Protein AF-A0A7S1JRK8-F1 (afdb_monomer)

Nearest PDB structures (foldseek):
  3t7e-assembly1_A-2  TM=9.246E-01  e=2.415E-15  Saccharomyces cerevisiae
  4gsl-assembly1_B  TM=9.325E-01  e=4.190E-15  Saccharomyces cerevisiae S288C
  4gsl-assembly1_A  TM=9.193E-01  e=2.729E-15  Saccharomyces cerevisiae S288C
  4gsk-assembly1_A  TM=9.257E-01  e=4.454E-15  Saccharomyces cerevisiae S288C
  3rui-assembly1_A  TM=9.348E-01  e=7.270E-15  Saccharomyces cerevisiae S288C

Radius of gyration: 19.64 Å; Cα contacts (8 Å, |Δi|>4): 273; chains: 1; bounding box: 47×48×57 Å

Structure (mmCIF, N/CA/C/O backbone):
data_AF-A0A7S1JRK8-F1
#
_entry.id   AF-A0A7S1JRK8-F1
#
loop_
_atom_site.group_PDB
_atom_site.id
_atom_site.type_symbol
_atom_site.label_atom_id
_atom_site.label_alt_id
_atom_site.label_comp_id
_atom_site.label_asym_id
_atom_site.label_entity_id
_atom_site.label_seq_id
_atom_site.pdbx_PDB_ins_code
_atom_site.Cartn_x
_atom_site.Cartn_y
_atom_site.Cartn_z
_atom_site.occupancy
_atom_site.B_iso_or_equiv
_atom_site.auth_seq_id
_atom_site.auth_comp_id
_atom_site.auth_asym_id
_atom_site.auth_atom_id
_atom_site.pdbx_PDB_model_num
ATOM 1 N N . ASP A 1 1 ? -7.825 -13.703 14.596 1.00 77.38 1 ASP A N 1
ATOM 2 C CA . ASP A 1 1 ? -8.789 -13.089 15.541 1.00 77.38 1 ASP A CA 1
ATOM 3 C C . ASP A 1 1 ? -8.495 -13.288 17.023 1.00 77.38 1 ASP A C 1
ATOM 5 O O . ASP A 1 1 ? -8.380 -12.286 17.719 1.00 77.38 1 ASP A O 1
ATOM 9 N N . LEU A 1 2 ? -8.355 -14.519 17.540 1.00 88.88 2 LEU A N 1
ATOM 10 C CA . LEU A 1 2 ? -8.158 -14.729 18.988 1.00 88.88 2 LEU A CA 1
ATOM 11 C C . LEU A 1 2 ? -6.927 -13.991 19.548 1.00 88.88 2 LEU A C 1
ATOM 13 O O . LEU A 1 2 ? -7.036 -13.335 20.577 1.00 88.88 2 LEU A O 1
ATOM 17 N N . ASN A 1 3 ? -5.788 -14.022 18.846 1.00 91.25 3 ASN A N 1
ATOM 18 C CA . ASN A 1 3 ? -4.561 -13.341 19.285 1.00 91.25 3 ASN A CA 1
ATOM 19 C C . ASN A 1 3 ? -4.762 -11.832 19.507 1.00 91.25 3 ASN A C 1
ATOM 21 O O . ASN A 1 3 ? -4.361 -11.299 20.537 1.00 91.25 3 ASN A O 1
ATOM 25 N N . VAL A 1 4 ? -5.442 -11.152 18.581 1.00 90.06 4 VAL A N 1
ATOM 26 C CA . VAL A 1 4 ? -5.718 -9.710 18.681 1.00 90.06 4 VAL A CA 1
ATOM 27 C C . VAL A 1 4 ? -6.707 -9.418 19.818 1.00 90.06 4 VAL A C 1
ATOM 29 O O . VAL A 1 4 ? -6.522 -8.466 20.576 1.00 90.06 4 VAL A O 1
ATOM 32 N N . LYS A 1 5 ? -7.717 -10.280 20.010 1.00 89.62 5 LYS A N 1
ATOM 33 C CA . LYS A 1 5 ? -8.657 -10.185 21.143 1.00 89.62 5 LYS A CA 1
ATOM 34 C C . LYS A 1 5 ? -7.950 -10.365 22.492 1.00 89.62 5 LYS A C 1
ATOM 36 O O . LYS A 1 5 ? -8.233 -9.618 23.424 1.00 89.62 5 LYS A O 1
ATOM 41 N N . LEU A 1 6 ? -6.982 -11.280 22.585 1.00 92.81 6 LEU A N 1
ATOM 42 C CA . LEU A 1 6 ? -6.167 -11.467 23.790 1.00 92.81 6 LEU A CA 1
ATOM 43 C C . LEU A 1 6 ? -5.329 -10.223 24.119 1.00 92.81 6 LEU A C 1
ATOM 45 O O . LEU A 1 6 ? -5.253 -9.848 25.289 1.00 92.81 6 LEU A O 1
ATOM 49 N N . ILE A 1 7 ? -4.741 -9.562 23.113 1.00 92.25 7 ILE A N 1
ATOM 50 C CA . ILE A 1 7 ? -4.012 -8.296 23.305 1.00 92.25 7 ILE A CA 1
ATOM 51 C C . ILE A 1 7 ? -4.956 -7.210 23.830 1.00 92.25 7 ILE A C 1
ATOM 53 O O . ILE A 1 7 ? -4.625 -6.547 24.813 1.00 92.25 7 ILE A O 1
ATOM 57 N N . LYS A 1 8 ? -6.147 -7.060 23.233 1.00 91.56 8 LYS A N 1
ATOM 58 C CA . LYS A 1 8 ? -7.169 -6.122 23.725 1.00 91.56 8 LYS A CA 1
ATOM 59 C C . LYS A 1 8 ? -7.476 -6.373 25.201 1.00 91.56 8 LYS A C 1
ATOM 61 O O . LYS A 1 8 ? -7.390 -5.457 26.007 1.00 91.56 8 LYS A O 1
ATOM 66 N N . TRP A 1 9 ? -7.806 -7.610 25.570 1.00 92.75 9 TRP A N 1
ATOM 67 C CA . TRP A 1 9 ? -8.223 -7.928 26.938 1.00 92.75 9 TRP A CA 1
ATOM 68 C C . TRP A 1 9 ? -7.116 -7.750 27.976 1.00 92.75 9 TRP A C 1
ATOM 70 O O . TRP A 1 9 ? -7.411 -7.372 29.105 1.00 92.75 9 TRP A O 1
ATOM 80 N N . ARG A 1 10 ? -5.860 -8.038 27.617 1.00 95.50 10 ARG A N 1
ATOM 81 C CA . ARG A 1 10 ? -4.744 -8.047 28.575 1.00 95.50 10 ARG A CA 1
ATOM 82 C C . ARG A 1 10 ? -3.947 -6.748 28.628 1.00 95.50 10 ARG A C 1
ATOM 84 O O . ARG A 1 10 ? -3.377 -6.459 29.671 1.00 95.50 10 ARG A O 1
ATOM 91 N N . MET A 1 11 ? -3.857 -6.015 27.520 1.00 94.00 11 MET A N 1
ATOM 92 C CA . MET A 1 11 ? -2.891 -4.920 27.363 1.00 94.00 11 MET A CA 1
ATOM 93 C C . MET A 1 11 ? -3.549 -3.598 26.972 1.00 94.00 11 MET A C 1
ATOM 95 O O . MET A 1 11 ? -3.176 -2.557 27.504 1.00 94.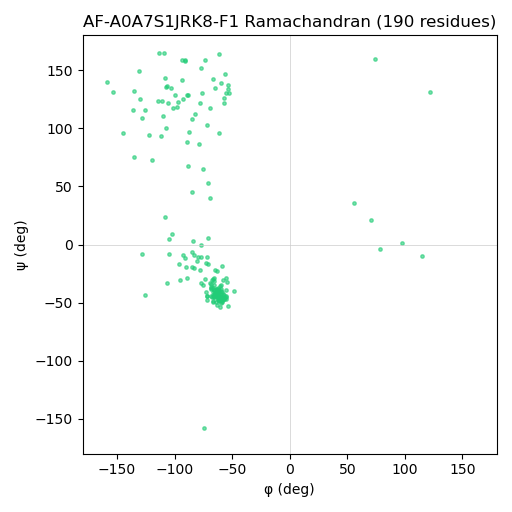00 11 MET A O 1
ATOM 99 N N . VAL A 1 12 ? -4.506 -3.618 26.035 1.00 92.69 12 VAL A N 1
ATOM 100 C CA . VAL A 1 12 ? -5.090 -2.388 25.465 1.00 92.69 12 VAL A CA 1
ATOM 101 C C . VAL A 1 12 ? -6.621 -2.495 25.384 1.00 92.69 12 VAL A C 1
ATOM 103 O O . VAL A 1 12 ? -7.164 -2.691 24.294 1.00 92.69 12 VAL A O 1
ATOM 106 N N . PRO A 1 13 ? -7.351 -2.374 26.512 1.00 92.56 13 PRO A N 1
ATOM 107 C CA . PRO A 1 13 ? -8.806 -2.569 26.551 1.00 92.56 13 PRO A CA 1
ATOM 108 C C . PRO A 1 13 ? -9.597 -1.640 25.619 1.00 92.56 13 PRO A C 1
ATOM 110 O O . PRO A 1 13 ? -10.641 -2.029 25.093 1.00 92.56 13 PRO A O 1
ATOM 113 N N . GLN A 1 14 ? -9.078 -0.433 25.384 1.00 94.25 14 GLN A N 1
ATOM 114 C CA . GLN A 1 14 ? -9.647 0.587 24.503 1.00 94.25 14 GLN A CA 1
ATOM 115 C C . GLN A 1 14 ? -9.423 0.316 23.010 1.00 94.25 14 GLN A C 1
ATOM 117 O O . GLN A 1 14 ? -10.002 1.007 22.175 1.00 94.25 14 GLN A O 1
ATOM 122 N N . PHE A 1 15 ? -8.577 -0.656 22.650 1.00 92.88 15 PHE A N 1
ATOM 123 C CA . PHE A 1 15 ? -8.386 -1.022 21.253 1.00 92.88 15 PHE A CA 1
ATOM 124 C C . PHE A 1 15 ? -9.687 -1.603 20.691 1.00 92.88 15 PHE A C 1
ATOM 126 O O . PHE A 1 15 ? -10.333 -2.439 21.330 1.00 92.88 15 PHE A O 1
ATOM 133 N N . ASP A 1 16 ? -10.069 -1.175 19.491 1.00 94.00 16 ASP A N 1
ATOM 134 C CA . ASP A 1 16 ? -11.244 -1.665 18.775 1.00 94.00 16 ASP A CA 1
ATOM 135 C C . ASP A 1 16 ? -10.814 -2.463 17.530 1.00 94.00 16 ASP A C 1
ATOM 137 O O . ASP A 1 16 ? -10.578 -1.875 16.470 1.00 94.00 16 ASP A O 1
ATOM 141 N N . PRO A 1 17 ? -10.679 -3.801 17.656 1.00 93.06 17 PRO A N 1
ATOM 142 C CA . PRO A 1 17 ? -10.283 -4.659 16.551 1.00 93.06 17 PRO A CA 1
ATOM 143 C C . PRO A 1 17 ? -11.255 -4.600 15.379 1.00 93.06 17 PRO A C 1
ATOM 145 O O . PRO A 1 17 ? -10.810 -4.660 14.242 1.00 93.06 17 PRO A O 1
ATOM 148 N N . GLU A 1 18 ? -12.561 -4.474 15.627 1.00 92.81 18 GLU A N 1
ATOM 149 C CA . GLU A 1 18 ? -13.553 -4.494 14.546 1.00 92.81 18 GLU A CA 1
ATOM 150 C C . GLU A 1 18 ? -13.409 -3.248 13.675 1.00 92.81 18 GLU A C 1
ATOM 152 O O . GLU A 1 18 ? -13.307 -3.353 12.450 1.00 92.81 18 GLU A O 1
ATOM 157 N N . ARG A 1 19 ? -13.266 -2.077 14.310 1.00 94.88 19 ARG A N 1
ATOM 158 C CA . ARG A 1 19 ? -12.959 -0.838 13.594 1.00 94.88 19 ARG A CA 1
ATOM 159 C C . ARG A 1 19 ? -11.654 -0.958 12.812 1.00 94.88 19 ARG A C 1
ATOM 161 O O . ARG A 1 19 ? -11.651 -0.640 11.628 1.00 94.88 19 ARG A O 1
ATOM 168 N N . PHE A 1 20 ? -10.575 -1.449 13.431 1.00 95.69 20 PHE A N 1
ATOM 169 C CA . PHE A 1 20 ? -9.281 -1.623 12.756 1.00 95.69 20 PHE A CA 1
ATOM 170 C C . PHE A 1 20 ? -9.368 -2.572 11.550 1.00 95.69 20 PHE A C 1
ATOM 172 O O . PHE A 1 20 ? -8.820 -2.275 10.493 1.00 95.69 20 PHE A O 1
ATOM 179 N N . ASN A 1 21 ? -10.093 -3.685 11.683 1.00 95.06 21 ASN A N 1
ATOM 180 C CA . ASN A 1 21 ? -10.275 -4.668 10.615 1.00 95.06 21 ASN A CA 1
ATOM 181 C C . ASN A 1 21 ? -10.970 -4.063 9.387 1.00 95.06 21 ASN A C 1
ATOM 183 O O . ASN A 1 21 ? -10.596 -4.400 8.265 1.00 95.06 21 ASN A O 1
ATOM 187 N N . SER A 1 22 ? -11.961 -3.187 9.606 1.00 95.38 22 SER A N 1
ATOM 188 C CA . SER A 1 22 ? -12.720 -2.516 8.538 1.00 95.38 22 SER A CA 1
ATOM 189 C C . SER A 1 22 ? -12.007 -1.324 7.895 1.00 95.38 22 SER A C 1
ATOM 191 O O . SER A 1 22 ? -12.476 -0.825 6.875 1.00 95.38 22 SER A O 1
ATOM 193 N N . MET A 1 23 ? -10.897 -0.850 8.473 1.00 98.19 23 MET A N 1
ATOM 194 C CA . MET A 1 23 ? -10.154 0.272 7.902 1.00 98.19 23 MET A CA 1
ATOM 195 C C . MET A 1 23 ? -9.518 -0.117 6.566 1.00 98.19 23 MET A C 1
ATOM 197 O O . MET A 1 23 ? -9.014 -1.229 6.388 1.00 98.19 23 MET A O 1
ATOM 201 N N . ARG A 1 24 ? -9.513 0.840 5.640 1.00 98.69 24 ARG A N 1
ATOM 202 C CA . ARG A 1 24 ? -8.908 0.734 4.313 1.00 98.69 24 ARG A CA 1
ATOM 203 C C . ARG A 1 24 ? -7.528 1.374 4.329 1.00 98.69 24 ARG A C 1
ATOM 205 O O . ARG A 1 24 ? -7.397 2.576 4.572 1.00 98.69 24 ARG A O 1
ATOM 212 N N . PHE A 1 25 ? -6.503 0.574 4.057 1.00 98.81 25 PHE A N 1
ATOM 213 C CA . PHE A 1 25 ? -5.106 1.000 4.087 1.00 98.81 25 PHE A CA 1
ATOM 214 C C . PHE A 1 25 ? -4.549 1.157 2.672 1.00 98.81 25 PHE A C 1
ATOM 216 O O . PHE A 1 25 ? -4.514 0.197 1.907 1.00 98.81 25 PHE A O 1
ATOM 223 N N . LEU A 1 26 ? -4.076 2.357 2.339 1.00 98.81 26 LEU A N 1
ATOM 224 C CA . LEU A 1 26 ? -3.361 2.633 1.095 1.00 98.81 26 LEU A CA 1
ATOM 225 C C . LEU A 1 26 ? -1.853 2.584 1.341 1.00 98.81 26 LEU A C 1
ATOM 227 O O . LEU A 1 26 ? -1.330 3.336 2.165 1.00 98.81 26 LEU A O 1
ATOM 231 N N . LEU A 1 27 ? -1.145 1.732 0.608 1.00 98.75 27 LEU A N 1
ATOM 232 C CA . LEU A 1 27 ? 0.310 1.610 0.638 1.00 98.75 27 LEU A CA 1
ATOM 233 C C . LEU A 1 27 ? 0.890 2.188 -0.655 1.00 98.75 27 LEU A C 1
ATOM 235 O O . LEU A 1 27 ? 0.884 1.537 -1.700 1.00 98.75 27 LEU A O 1
ATOM 239 N N . LEU A 1 28 ? 1.395 3.423 -0.578 1.00 98.38 28 LEU A N 1
ATOM 240 C CA . LEU A 1 28 ? 2.091 4.079 -1.684 1.00 98.38 28 LEU A CA 1
ATOM 241 C C . LEU A 1 28 ? 3.521 3.542 -1.767 1.00 98.38 28 LEU A C 1
ATOM 243 O O . LEU A 1 28 ? 4.430 4.093 -1.152 1.00 98.38 28 LEU A O 1
ATOM 247 N N . GLY A 1 29 ? 3.696 2.439 -2.480 1.00 98.06 29 GLY A N 1
ATOM 248 C CA . GLY A 1 29 ? 4.937 1.694 -2.653 1.00 98.06 29 GLY A CA 1
ATOM 249 C C . GLY A 1 29 ? 4.799 0.244 -2.186 1.00 98.06 29 GLY A C 1
ATOM 250 O O . GLY A 1 29 ? 4.384 -0.026 -1.058 1.00 98.06 29 GLY A O 1
ATOM 251 N N . ALA A 1 30 ? 5.231 -0.695 -3.029 1.00 98.25 30 ALA A N 1
ATOM 252 C CA . ALA A 1 30 ? 5.294 -2.133 -2.757 1.00 98.25 30 ALA A CA 1
ATOM 253 C C . ALA A 1 30 ? 6.749 -2.625 -2.587 1.00 98.25 30 ALA A C 1
ATOM 255 O O . ALA A 1 30 ? 7.059 -3.799 -2.766 1.00 98.25 30 ALA A O 1
ATOM 256 N N . GLY A 1 31 ? 7.666 -1.719 -2.228 1.00 97.69 31 GLY A N 1
ATOM 257 C CA . GLY A 1 31 ? 9.054 -2.044 -1.893 1.00 97.69 31 GLY A CA 1
ATOM 258 C C . GLY A 1 31 ? 9.217 -2.699 -0.514 1.00 97.69 31 GLY A C 1
ATOM 259 O O . GLY A 1 31 ? 8.278 -3.238 0.069 1.00 97.69 31 GLY A O 1
ATOM 260 N N . THR A 1 32 ? 10.424 -2.619 0.057 1.00 97.94 32 THR A N 1
ATOM 261 C CA . THR A 1 32 ? 10.744 -3.217 1.370 1.00 97.94 32 THR A CA 1
ATOM 262 C C . THR A 1 32 ? 9.805 -2.737 2.475 1.00 97.94 32 THR A C 1
ATOM 264 O O . THR A 1 32 ? 9.270 -3.554 3.225 1.00 97.94 32 THR A O 1
ATOM 267 N N . LEU A 1 33 ? 9.565 -1.425 2.547 1.00 97.88 33 LEU A N 1
ATOM 268 C CA . LEU A 1 33 ? 8.697 -0.842 3.564 1.00 97.88 33 LEU A CA 1
ATOM 269 C C . LEU A 1 33 ? 7.230 -1.243 3.354 1.00 97.88 33 LEU A C 1
ATOM 271 O O . LEU A 1 33 ? 6.584 -1.674 4.304 1.00 97.88 33 LEU A O 1
ATOM 275 N N . GLY A 1 34 ? 6.736 -1.187 2.112 1.00 98.31 34 GLY A N 1
ATOM 276 C CA . GLY A 1 34 ? 5.378 -1.617 1.764 1.00 98.31 34 GLY A CA 1
ATOM 277 C C . GLY A 1 34 ? 5.107 -3.072 2.148 1.00 98.31 34 GLY A C 1
ATOM 278 O O . GLY A 1 34 ? 4.117 -3.359 2.817 1.00 98.31 34 GLY A O 1
ATOM 279 N N . CYS A 1 35 ? 6.034 -3.980 1.824 1.00 98.50 35 CYS A N 1
ATOM 280 C CA . CYS A 1 35 ? 5.943 -5.391 2.207 1.00 98.50 35 CYS A CA 1
ATOM 281 C C . CYS A 1 35 ? 5.891 -5.581 3.732 1.00 98.50 35 CYS A C 1
ATOM 283 O O . CYS A 1 35 ? 5.059 -6.331 4.243 1.00 98.50 35 CYS A O 1
ATOM 285 N N . ALA A 1 36 ? 6.774 -4.903 4.472 1.00 98.44 36 ALA A N 1
ATOM 286 C CA . ALA A 1 36 ? 6.838 -5.019 5.927 1.00 98.44 36 ALA A CA 1
ATOM 287 C C . ALA A 1 36 ? 5.572 -4.472 6.608 1.00 98.44 36 ALA A C 1
ATOM 289 O O . ALA A 1 36 ? 5.013 -5.137 7.483 1.00 98.44 36 ALA A O 1
ATOM 290 N N . ILE A 1 37 ? 5.091 -3.302 6.171 1.00 98.56 37 ILE A N 1
ATOM 291 C CA . ILE A 1 37 ? 3.856 -2.693 6.676 1.00 98.56 37 ILE A CA 1
ATOM 292 C C . ILE A 1 37 ? 2.669 -3.610 6.395 1.00 98.56 37 ILE A C 1
ATOM 294 O O . ILE A 1 37 ? 1.920 -3.916 7.316 1.00 98.56 37 ILE A O 1
ATOM 298 N N . ALA A 1 38 ? 2.520 -4.105 5.165 1.00 98.50 38 ALA A N 1
ATOM 299 C CA . ALA A 1 38 ? 1.408 -4.976 4.803 1.00 98.50 38 ALA A CA 1
ATOM 300 C C . ALA A 1 38 ? 1.350 -6.238 5.672 1.00 98.50 38 ALA A C 1
ATOM 302 O O . ALA A 1 38 ? 0.295 -6.569 6.210 1.00 98.50 38 ALA A O 1
ATOM 303 N N . ARG A 1 39 ? 2.497 -6.902 5.884 1.00 98.25 39 ARG A N 1
ATOM 304 C CA . ARG A 1 39 ? 2.583 -8.081 6.761 1.00 98.25 39 ARG A CA 1
ATOM 305 C C 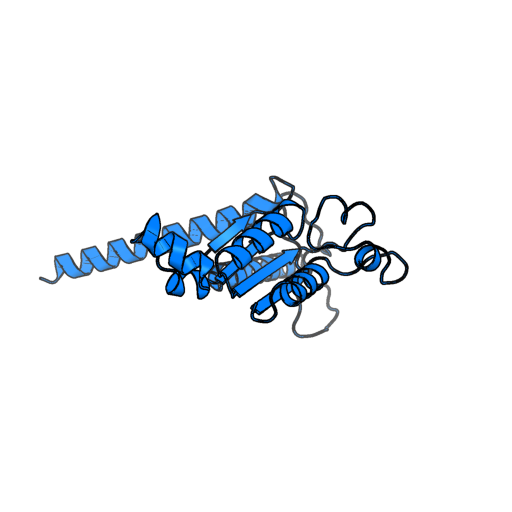. ARG A 1 39 ? 2.217 -7.754 8.208 1.00 98.25 39 ARG A C 1
ATOM 307 O O . ARG A 1 39 ? 1.532 -8.548 8.849 1.00 98.25 39 ARG A O 1
ATOM 314 N N . ALA A 1 40 ? 2.640 -6.597 8.715 1.00 97.81 40 ALA A N 1
ATOM 315 C CA . ALA A 1 40 ? 2.257 -6.148 10.049 1.00 97.81 40 ALA A CA 1
ATOM 316 C C . ALA A 1 40 ? 0.747 -5.865 10.141 1.00 97.81 40 ALA A C 1
ATOM 318 O O . ALA A 1 40 ? 0.099 -6.321 11.081 1.00 97.81 40 ALA A O 1
ATOM 319 N N . LEU A 1 41 ? 0.168 -5.179 9.151 1.00 97.94 41 LEU A N 1
ATOM 320 C CA . LEU A 1 41 ? -1.259 -4.856 9.104 1.00 97.94 41 LEU A CA 1
ATOM 321 C C . LEU A 1 41 ? -2.130 -6.118 9.127 1.00 97.94 41 LEU A C 1
ATOM 323 O O . LEU A 1 41 ? -3.030 -6.222 9.965 1.00 97.94 41 LEU A O 1
ATOM 327 N N . ILE A 1 42 ? -1.841 -7.109 8.274 1.00 96.94 42 ILE A N 1
ATOM 328 C CA . ILE A 1 42 ? -2.640 -8.345 8.238 1.00 96.94 42 ILE A CA 1
ATOM 329 C C . ILE A 1 42 ? -2.496 -9.173 9.520 1.00 96.94 42 ILE A C 1
ATOM 331 O O . ILE A 1 42 ? -3.459 -9.831 9.917 1.00 96.94 42 ILE A O 1
ATOM 335 N N . ALA A 1 43 ? -1.344 -9.108 10.201 1.00 95.56 43 ALA A N 1
ATOM 336 C CA . ALA A 1 43 ? -1.134 -9.757 11.496 1.00 95.56 43 ALA A CA 1
ATOM 337 C C . ALA A 1 43 ? -1.981 -9.115 12.610 1.00 95.56 43 ALA A C 1
ATOM 339 O O . ALA A 1 43 ? -2.410 -9.806 13.536 1.00 95.56 43 ALA A O 1
ATOM 340 N N . TRP A 1 44 ? -2.262 -7.814 12.494 1.00 95.06 44 TRP A N 1
ATOM 341 C CA . TRP A 1 44 ? -3.126 -7.061 13.408 1.00 95.06 44 TRP A CA 1
ATOM 342 C C . TRP A 1 44 ? -4.617 -7.147 13.090 1.00 95.06 44 TRP A C 1
ATOM 344 O O . TRP A 1 44 ? -5.426 -6.685 13.892 1.00 95.06 44 TRP A O 1
ATOM 354 N N . GLY A 1 45 ? -4.994 -7.763 11.971 1.00 94.25 45 GLY A N 1
ATOM 355 C CA . GLY A 1 45 ? -6.398 -7.979 11.633 1.00 94.25 45 GLY A CA 1
ATOM 356 C C . GLY A 1 45 ? -6.890 -7.233 10.395 1.00 94.25 45 GLY A C 1
ATOM 357 O O . GLY A 1 45 ? -7.956 -7.597 9.904 1.00 94.25 45 GLY A O 1
ATOM 358 N N . ALA A 1 46 ? -6.108 -6.300 9.835 1.00 96.94 46 ALA A N 1
ATOM 359 C CA . ALA A 1 46 ? -6.507 -5.503 8.673 1.00 96.94 46 ALA A CA 1
ATOM 360 C C . ALA A 1 46 ? -6.969 -6.384 7.504 1.00 96.94 46 ALA A C 1
ATOM 362 O O . ALA A 1 46 ? -6.302 -7.370 7.171 1.00 96.94 46 ALA A O 1
ATOM 363 N N . LYS A 1 47 ? -8.101 -6.014 6.895 1.00 96.94 47 LYS A N 1
ATOM 364 C CA . LYS A 1 47 ? -8.693 -6.754 5.774 1.00 96.94 47 LYS A CA 1
ATOM 365 C C . LYS A 1 47 ? -8.527 -6.059 4.433 1.00 96.94 47 LYS A C 1
ATOM 367 O O . LYS A 1 47 ? -8.370 -6.761 3.450 1.00 96.94 47 LYS A O 1
ATOM 372 N N . HIS A 1 48 ? -8.525 -4.728 4.386 1.00 98.62 48 HIS A N 1
ATOM 373 C CA . HIS A 1 48 ? -8.531 -3.978 3.128 1.00 98.62 48 HIS A CA 1
ATOM 374 C C . HIS A 1 48 ? -7.190 -3.273 2.910 1.00 98.62 48 HIS A C 1
ATOM 376 O O . HIS A 1 48 ? -6.858 -2.326 3.628 1.00 98.62 48 HIS A O 1
ATOM 382 N N . ILE A 1 49 ? -6.411 -3.736 1.931 1.00 98.81 49 ILE A N 1
ATOM 383 C CA . ILE A 1 49 ? -5.091 -3.179 1.604 1.00 98.81 49 ILE A CA 1
ATOM 384 C C . ILE A 1 49 ? -5.016 -2.899 0.105 1.00 98.81 49 ILE A C 1
ATOM 386 O O . ILE A 1 49 ? -5.170 -3.810 -0.702 1.00 98.81 49 ILE A O 1
ATOM 390 N N . THR A 1 50 ? -4.696 -1.662 -0.267 1.00 98.88 50 THR A N 1
ATOM 391 C CA . THR A 1 50 ? -4.398 -1.297 -1.656 1.00 98.88 50 THR A CA 1
ATOM 392 C C . THR A 1 50 ? -2.924 -0.946 -1.801 1.00 98.88 50 THR A C 1
ATOM 394 O O . THR A 1 50 ? -2.435 -0.045 -1.120 1.00 98.88 50 THR A O 1
ATOM 397 N N . PHE A 1 51 ? -2.212 -1.623 -2.699 1.00 98.81 51 PHE A N 1
ATOM 398 C CA . PHE A 1 51 ? -0.849 -1.268 -3.090 1.00 98.81 51 PHE A CA 1
ATOM 399 C C . PHE A 1 51 ? -0.845 -0.378 -4.328 1.00 98.81 51 PHE A C 1
ATOM 401 O O . PHE A 1 51 ? -1.582 -0.623 -5.281 1.00 98.81 51 PHE A O 1
ATOM 408 N N . VAL A 1 52 ? 0.058 0.598 -4.332 1.00 98.44 52 VAL A N 1
ATOM 409 C CA . VAL A 1 52 ? 0.361 1.457 -5.478 1.00 98.44 52 VAL A CA 1
ATOM 410 C C . VAL A 1 52 ? 1.858 1.382 -5.753 1.00 98.44 52 VAL A C 1
ATOM 412 O O . VAL A 1 52 ? 2.648 1.783 -4.906 1.00 98.44 52 VAL A O 1
ATOM 415 N N . ASP A 1 53 ? 2.264 0.855 -6.900 1.00 98.06 53 ASP A N 1
ATOM 416 C CA . ASP A 1 53 ? 3.668 0.790 -7.336 1.00 98.06 53 ASP A CA 1
ATOM 417 C C . ASP A 1 53 ? 3.687 0.626 -8.860 1.00 98.06 53 ASP A C 1
ATOM 419 O O . ASP A 1 53 ? 2.859 -0.104 -9.402 1.00 98.06 53 ASP A O 1
ATOM 423 N N . SER A 1 54 ? 4.601 1.293 -9.561 1.00 95.88 54 SER A N 1
ATOM 424 C CA . SER A 1 54 ? 4.740 1.173 -11.019 1.00 95.88 54 SER A CA 1
ATOM 425 C C . SER A 1 54 ? 5.756 0.113 -11.450 1.00 95.88 54 SER A C 1
ATOM 427 O O . SER A 1 54 ? 5.859 -0.186 -12.635 1.00 95.88 54 SER A O 1
ATOM 429 N N . GLY A 1 55 ? 6.531 -0.440 -10.515 1.00 96.19 55 GLY A N 1
ATOM 430 C CA . GLY A 1 55 ? 7.643 -1.325 -10.822 1.00 96.19 55 GLY A CA 1
ATOM 431 C C . GLY A 1 55 ? 7.281 -2.807 -10.878 1.00 96.19 55 GLY A C 1
ATOM 432 O O . GLY A 1 55 ? 6.342 -3.289 -10.239 1.00 96.19 55 GLY A O 1
ATOM 433 N N . ASN A 1 56 ? 8.138 -3.556 -11.565 1.00 98.31 56 ASN A N 1
ATOM 434 C CA . ASN A 1 56 ? 8.147 -5.015 -11.569 1.00 98.31 56 ASN A CA 1
ATOM 435 C C . ASN A 1 56 ? 9.113 -5.551 -10.500 1.00 98.31 56 ASN A C 1
ATOM 437 O O . ASN A 1 56 ? 10.007 -4.846 -10.012 1.00 98.31 56 ASN A O 1
ATOM 441 N N . VAL A 1 57 ? 8.914 -6.802 -10.092 1.00 98.44 57 VAL A N 1
ATOM 442 C CA . VAL A 1 57 ? 9.796 -7.489 -9.146 1.00 98.44 57 VAL A CA 1
ATOM 443 C C . VAL A 1 57 ? 11.137 -7.764 -9.829 1.00 98.44 57 VAL A C 1
ATOM 445 O O . VAL A 1 57 ? 11.213 -8.530 -10.779 1.00 98.44 57 VAL A O 1
ATOM 448 N N . ALA A 1 58 ? 12.222 -7.182 -9.322 1.00 97.88 58 ALA A N 1
ATOM 449 C CA . ALA A 1 58 ? 13.571 -7.446 -9.827 1.00 97.88 58 ALA A CA 1
ATOM 450 C C . ALA A 1 58 ? 14.255 -8.599 -9.072 1.00 97.88 58 ALA A C 1
ATOM 452 O O . ALA A 1 58 ? 13.979 -8.831 -7.897 1.00 97.88 58 ALA A O 1
ATOM 453 N N . MET A 1 59 ? 15.254 -9.246 -9.683 1.00 97.50 59 MET A N 1
ATOM 454 C CA . MET A 1 59 ? 15.990 -10.387 -9.094 1.00 97.50 59 MET A CA 1
ATOM 455 C C . MET A 1 59 ? 16.608 -10.107 -7.717 1.00 97.50 59 MET A C 1
ATOM 457 O O . MET A 1 59 ? 16.737 -11.005 -6.890 1.00 97.50 59 MET A O 1
ATOM 461 N N . SER A 1 60 ? 16.965 -8.852 -7.438 1.00 96.81 60 SER A N 1
ATOM 462 C CA . SER A 1 60 ? 17.509 -8.450 -6.137 1.00 96.81 60 SER A CA 1
ATOM 463 C C . SER A 1 60 ? 16.434 -8.238 -5.060 1.00 96.81 60 SER A C 1
ATOM 465 O O . SER A 1 60 ? 16.762 -8.079 -3.886 1.00 96.81 60 SER A O 1
ATOM 467 N N . ASN A 1 61 ? 15.153 -8.152 -5.428 1.00 98.00 61 ASN A N 1
ATOM 468 C CA . ASN A 1 61 ? 14.059 -7.776 -4.530 1.00 98.00 61 ASN A CA 1
ATOM 469 C C . ASN A 1 61 ? 13.693 -8.856 -3.497 1.00 98.00 61 ASN A C 1
ATOM 471 O O . ASN A 1 61 ? 13.569 -8.475 -2.332 1.00 98.00 61 ASN A O 1
ATOM 475 N N . PRO A 1 62 ? 13.577 -10.159 -3.833 1.00 98.06 62 PRO A N 1
ATOM 476 C CA . PRO A 1 62 ? 13.078 -11.179 -2.901 1.00 98.06 62 PRO A CA 1
ATOM 477 C C . PRO A 1 62 ? 13.817 -11.255 -1.559 1.00 98.06 62 PRO A C 1
ATOM 479 O O . PRO A 1 62 ? 13.205 -11.490 -0.523 1.00 98.06 62 PRO A O 1
ATOM 482 N N . VAL A 1 63 ? 15.125 -10.972 -1.533 1.00 97.44 63 VAL A N 1
ATOM 483 C CA . VAL A 1 63 ? 15.916 -10.998 -0.286 1.00 97.44 63 VAL A CA 1
ATOM 484 C C . VAL A 1 63 ? 15.594 -9.850 0.681 1.00 97.44 63 VAL A C 1
ATOM 486 O O . VAL A 1 63 ? 15.959 -9.919 1.850 1.00 97.44 63 VAL A O 1
ATOM 489 N N . ARG A 1 64 ? 14.929 -8.783 0.213 1.00 97.25 64 ARG A N 1
ATOM 490 C CA . ARG A 1 64 ? 14.618 -7.578 1.008 1.00 97.25 64 ARG A CA 1
ATOM 491 C C . ARG A 1 64 ? 13.146 -7.157 0.972 1.00 97.25 64 ARG A C 1
ATOM 493 O O . ARG A 1 64 ? 12.769 -6.230 1.683 1.00 97.25 64 ARG A O 1
ATOM 500 N N . GLN A 1 65 ? 12.325 -7.771 0.124 1.00 98.25 65 GLN A N 1
ATOM 501 C CA . GLN A 1 65 ? 10.908 -7.452 -0.078 1.00 98.25 65 GLN A CA 1
ATOM 502 C C . GLN A 1 65 ? 10.106 -8.721 0.197 1.00 98.25 65 GLN A C 1
ATOM 504 O O . GLN A 1 65 ? 9.969 -9.590 -0.655 1.00 98.25 65 GLN A O 1
ATOM 509 N N . SER A 1 66 ? 9.633 -8.847 1.437 1.00 97.94 66 SER A N 1
ATOM 510 C CA . SER A 1 66 ? 9.189 -10.106 2.054 1.00 97.94 66 SER A CA 1
ATOM 511 C C . SER A 1 66 ? 7.876 -10.695 1.520 1.00 97.94 66 SER A C 1
ATOM 513 O O . SER A 1 66 ? 7.383 -11.670 2.094 1.00 97.94 66 SER A O 1
ATOM 515 N N . LEU A 1 67 ? 7.306 -10.098 0.473 1.00 98.62 67 LEU A N 1
ATOM 516 C CA . LEU A 1 67 ? 6.152 -10.613 -0.265 1.00 98.62 67 LEU A CA 1
ATOM 517 C C . LEU A 1 67 ? 6.537 -11.217 -1.622 1.00 98.62 67 LEU A C 1
ATOM 519 O O . LEU A 1 67 ? 5.688 -11.826 -2.255 1.00 98.62 67 LEU A O 1
ATOM 523 N N . PHE A 1 68 ? 7.789 -11.081 -2.066 1.00 98.56 68 PHE A N 1
ATOM 524 C CA . PHE A 1 68 ? 8.219 -11.556 -3.380 1.00 98.56 68 PHE A CA 1
ATOM 525 C C . PHE A 1 68 ? 9.109 -12.787 -3.273 1.00 98.56 68 PHE A C 1
ATOM 527 O O . PHE A 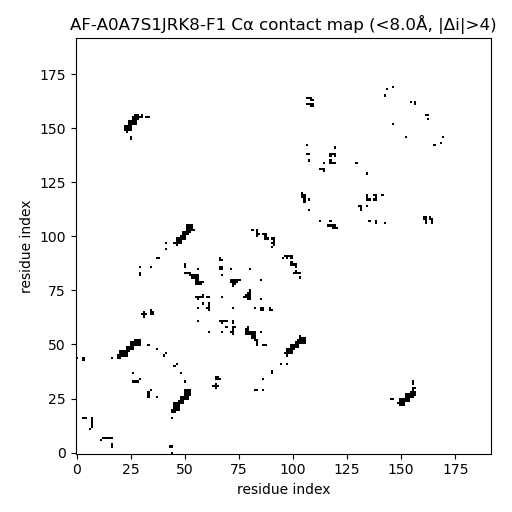1 68 ? 9.957 -12.899 -2.385 1.00 98.56 68 PHE A O 1
ATOM 534 N N . LYS A 1 69 ? 8.942 -13.701 -4.223 1.00 98.06 69 LYS A N 1
ATOM 535 C CA . LYS A 1 69 ? 9.742 -14.913 -4.394 1.00 98.06 69 LYS A CA 1
ATOM 536 C C . LYS A 1 69 ? 10.617 -14.775 -5.642 1.00 98.06 69 LYS A C 1
ATOM 538 O O . LYS A 1 69 ? 10.391 -13.932 -6.506 1.00 98.06 69 LYS A O 1
ATOM 543 N N . HIS A 1 70 ? 11.622 -15.642 -5.763 1.00 97.81 70 HIS A N 1
ATOM 544 C CA . HIS A 1 70 ? 12.483 -15.687 -6.952 1.00 97.81 70 HIS A CA 1
ATOM 545 C C . HIS A 1 70 ? 11.682 -15.877 -8.251 1.00 97.81 70 HIS A C 1
ATOM 547 O O . HIS A 1 70 ? 11.976 -15.232 -9.251 1.00 97.81 70 HIS A O 1
ATOM 553 N N . GLN A 1 71 ? 10.639 -16.711 -8.213 1.00 97.69 71 GLN A N 1
ATOM 554 C CA . GLN A 1 71 ? 9.759 -16.953 -9.359 1.00 97.69 71 GLN A CA 1
ATOM 555 C C . GLN A 1 71 ? 9.065 -15.679 -9.864 1.00 97.69 71 GLN A C 1
ATOM 557 O O . GLN A 1 71 ? 8.915 -15.522 -11.069 1.00 97.69 71 GLN A O 1
ATOM 562 N N . ASP A 1 72 ? 8.705 -14.747 -8.971 1.00 98.19 72 ASP A N 1
ATOM 563 C CA . ASP A 1 72 ? 8.052 -13.493 -9.361 1.00 98.19 72 ASP A CA 1
ATOM 564 C C . ASP A 1 72 ? 9.023 -12.593 -10.126 1.00 98.19 72 ASP A C 1
ATOM 566 O O . ASP A 1 72 ? 8.621 -11.892 -11.048 1.00 98.19 72 ASP A O 1
ATOM 570 N N . ALA A 1 73 ? 10.311 -12.644 -9.773 1.00 97.56 73 ALA A N 1
ATOM 571 C CA . ALA A 1 73 ? 11.364 -11.912 -10.465 1.00 97.56 73 ALA A CA 1
ATOM 572 C C . ALA A 1 73 ? 11.770 -12.555 -11.803 1.00 97.56 73 ALA A C 1
ATOM 574 O O . ALA A 1 73 ? 12.135 -11.852 -12.738 1.00 97.56 73 ALA A O 1
ATOM 575 N N . ALA A 1 74 ? 11.712 -13.886 -11.897 1.00 97.00 74 ALA A N 1
ATOM 576 C CA . ALA A 1 74 ? 12.047 -14.635 -13.109 1.00 97.00 74 ALA A CA 1
ATOM 577 C C . ALA A 1 74 ? 10.886 -14.721 -14.122 1.00 97.00 74 ALA A C 1
ATOM 579 O O . ALA A 1 74 ? 11.080 -15.200 -15.241 1.00 97.00 74 ALA A O 1
ATOM 580 N N . ALA A 1 75 ? 9.683 -14.286 -13.737 1.00 95.44 75 ALA A N 1
ATOM 581 C CA . ALA A 1 75 ? 8.497 -14.296 -14.586 1.00 95.44 75 ALA A CA 1
ATOM 582 C C . ALA A 1 75 ? 8.668 -13.428 -15.848 1.00 95.44 75 ALA A C 1
ATOM 584 O O . ALA A 1 75 ? 9.570 -12.594 -15.937 1.00 95.44 75 ALA A O 1
ATOM 585 N N . GLU A 1 76 ? 7.783 -13.639 -16.828 1.00 90.81 76 GLU A N 1
ATOM 586 C CA . GLU A 1 76 ? 7.701 -12.828 -18.056 1.00 90.81 76 GLU A CA 1
ATOM 587 C C . GLU A 1 76 ? 9.019 -12.762 -18.856 1.00 90.81 76 GLU A C 1
ATOM 589 O O . GLU A 1 76 ? 9.379 -11.749 -19.442 1.00 90.81 76 GLU A O 1
ATOM 594 N N . GLY A 1 77 ? 9.779 -13.861 -18.886 1.00 89.19 77 GLY A N 1
ATOM 595 C CA . GLY A 1 77 ? 11.072 -13.885 -19.579 1.00 89.19 77 GLY A CA 1
ATOM 596 C C . GLY A 1 77 ? 12.160 -13.066 -18.874 1.00 89.19 77 GLY A C 1
ATOM 597 O O . GLY A 1 77 ? 13.143 -12.687 -19.506 1.00 89.19 77 GLY A O 1
ATOM 598 N N . GLY A 1 78 ? 11.997 -12.807 -17.572 1.00 90.19 78 GLY A N 1
ATOM 599 C CA . GLY A 1 78 ? 12.967 -12.108 -16.729 1.00 90.19 78 GLY A CA 1
ATOM 600 C C . GLY A 1 78 ? 12.697 -10.616 -16.527 1.00 90.19 78 GLY A C 1
ATOM 601 O O . GLY A 1 78 ? 13.472 -9.971 -15.822 1.00 90.19 78 GLY A O 1
ATOM 602 N N . SER A 1 79 ? 11.619 -10.055 -17.093 1.00 93.56 79 SER A N 1
ATOM 603 C CA . SER A 1 79 ? 11.159 -8.699 -16.741 1.00 93.56 79 SER A CA 1
ATOM 604 C C . SER A 1 79 ? 10.515 -8.638 -15.355 1.00 93.56 79 SER A C 1
ATOM 606 O O . SER A 1 79 ? 10.394 -7.555 -14.780 1.00 93.56 79 SER A O 1
ATOM 608 N N . GLY A 1 80 ? 10.149 -9.799 -14.808 1.00 97.56 80 GLY A N 1
ATOM 609 C CA . GLY A 1 80 ? 9.493 -9.926 -13.521 1.00 97.56 80 GLY A CA 1
ATOM 610 C C . GLY A 1 80 ? 8.033 -9.498 -13.576 1.00 97.56 80 GLY A C 1
ATOM 611 O O . GLY A 1 80 ? 7.596 -8.761 -14.454 1.00 97.56 80 GLY A O 1
ATOM 612 N N . ARG A 1 81 ? 7.259 -9.958 -12.604 1.00 97.62 81 ARG A N 1
ATOM 613 C CA . ARG A 1 81 ? 5.836 -9.646 -12.472 1.00 97.62 81 ARG A CA 1
ATOM 614 C C . ARG A 1 81 ? 5.627 -8.233 -11.904 1.00 97.62 81 ARG A C 1
ATOM 616 O O . ARG A 1 81 ? 6.466 -7.794 -11.109 1.00 97.62 81 ARG A O 1
ATOM 623 N N . PRO A 1 82 ? 4.521 -7.527 -12.208 1.00 98.25 82 PRO A N 1
ATOM 624 C CA . PRO A 1 82 ? 4.178 -6.289 -11.510 1.00 98.25 82 PRO A CA 1
ATOM 625 C C . PRO A 1 82 ? 4.161 -6.485 -9.988 1.00 98.25 82 PRO A C 1
ATOM 627 O O . PRO A 1 82 ? 3.543 -7.423 -9.471 1.00 98.25 82 PRO A O 1
ATOM 630 N N . LYS A 1 83 ? 4.839 -5.600 -9.245 1.00 98.62 83 LYS A N 1
ATOM 631 C CA . LYS A 1 83 ? 4.982 -5.737 -7.784 1.00 98.62 83 LYS A CA 1
ATOM 632 C C . LYS A 1 83 ? 3.646 -5.749 -7.065 1.00 98.62 83 LYS A C 1
ATOM 634 O O . LYS A 1 83 ? 3.480 -6.500 -6.109 1.00 98.62 83 LYS A O 1
ATOM 639 N N . VAL A 1 84 ? 2.709 -4.909 -7.498 1.00 98.56 84 VAL A N 1
ATOM 640 C CA . VAL A 1 84 ? 1.392 -4.811 -6.861 1.00 98.56 84 VAL A CA 1
ATOM 641 C C . VAL A 1 84 ? 0.618 -6.123 -6.973 1.00 98.56 84 VAL A C 1
ATOM 643 O O . VAL A 1 84 ? 0.007 -6.544 -5.993 1.00 98.56 84 VAL A O 1
ATOM 646 N N . ASP A 1 85 ? 0.720 -6.819 -8.106 1.00 98.44 85 ASP A N 1
ATOM 647 C CA . ASP A 1 85 ? 0.038 -8.094 -8.330 1.00 98.44 85 ASP A CA 1
ATOM 648 C C . ASP A 1 85 ? 0.672 -9.206 -7.498 1.00 98.44 85 ASP A C 1
ATOM 650 O O . ASP A 1 85 ? -0.030 -9.919 -6.777 1.00 98.44 85 ASP A O 1
ATOM 654 N N . ALA A 1 86 ? 2.006 -9.307 -7.534 1.00 98.62 86 ALA A N 1
ATOM 655 C CA . ALA A 1 86 ? 2.751 -10.263 -6.720 1.00 98.62 86 ALA A CA 1
ATOM 656 C C . ALA A 1 86 ? 2.497 -10.049 -5.215 1.00 98.62 86 ALA A C 1
ATOM 658 O O . ALA A 1 86 ? 2.288 -11.009 -4.476 1.00 98.62 86 ALA A O 1
ATOM 659 N N . ALA A 1 87 ? 2.439 -8.794 -4.755 1.00 98.69 87 ALA A N 1
ATOM 660 C CA . ALA A 1 87 ? 2.174 -8.470 -3.356 1.00 98.69 87 ALA A CA 1
ATOM 661 C C . ALA A 1 87 ? 0.752 -8.872 -2.944 1.00 98.69 87 ALA A C 1
ATOM 663 O O . ALA A 1 87 ? 0.563 -9.449 -1.873 1.00 98.69 87 ALA A O 1
ATOM 664 N N . CYS A 1 88 ? -0.245 -8.601 -3.792 1.00 98.69 88 CYS A N 1
ATOM 665 C CA . CYS A 1 88 ? -1.630 -8.972 -3.517 1.00 98.69 88 CYS A CA 1
ATOM 666 C C . CYS A 1 88 ? -1.829 -10.490 -3.486 1.00 98.69 88 CYS A C 1
ATOM 668 O O . CYS A 1 88 ? -2.571 -10.990 -2.642 1.00 98.69 88 CYS A O 1
ATOM 670 N N . GLU A 1 89 ? -1.177 -11.231 -4.382 1.00 98.56 89 GLU A N 1
ATOM 671 C CA . GLU A 1 89 ? -1.202 -12.695 -4.358 1.00 98.56 89 GLU A CA 1
ATOM 672 C C . GLU A 1 89 ? -0.549 -13.241 -3.089 1.00 98.56 89 GLU A C 1
ATOM 674 O O . GLU A 1 89 ? -1.179 -14.008 -2.364 1.00 98.56 89 GLU A O 1
ATOM 679 N N . ALA A 1 90 ? 0.652 -12.770 -2.750 1.00 98.56 90 ALA A N 1
ATOM 680 C CA . ALA A 1 90 ? 1.356 -13.200 -1.548 1.00 98.56 90 ALA A CA 1
ATOM 681 C C . ALA A 1 90 ? 0.566 -12.907 -0.261 1.00 98.56 90 ALA A C 1
ATOM 683 O O . ALA A 1 90 ? 0.550 -13.729 0.655 1.00 98.56 90 ALA A O 1
ATOM 684 N N . LEU A 1 91 ? -0.128 -11.764 -0.173 1.00 98.44 91 LEU A N 1
ATOM 685 C CA . LEU A 1 91 ? -1.003 -11.492 0.970 1.00 98.44 91 LEU A CA 1
ATOM 686 C C . LEU A 1 91 ? -2.160 -12.489 1.058 1.00 98.44 91 LEU A C 1
ATOM 688 O O . LEU A 1 91 ? -2.442 -12.960 2.158 1.00 98.44 91 LEU A O 1
ATOM 692 N N . ARG A 1 92 ? -2.800 -12.839 -0.064 1.00 98.31 92 ARG A N 1
ATOM 693 C CA . ARG A 1 92 ? -3.889 -13.830 -0.086 1.00 98.31 92 ARG A CA 1
ATOM 694 C C . ARG A 1 92 ? -3.403 -15.242 0.227 1.00 98.31 92 ARG A C 1
ATOM 696 O O . ARG A 1 92 ? -4.118 -15.980 0.897 1.00 98.31 92 ARG A O 1
ATOM 703 N N . GLU A 1 93 ? -2.189 -15.603 -0.187 1.00 98.12 93 GLU A N 1
ATOM 704 C CA . GLU A 1 93 ? -1.554 -16.864 0.221 1.00 98.12 93 GLU A CA 1
ATOM 705 C C . GLU A 1 93 ? -1.340 -16.922 1.742 1.00 98.12 93 GLU A C 1
ATOM 707 O O . GLU A 1 93 ? -1.577 -17.955 2.365 1.0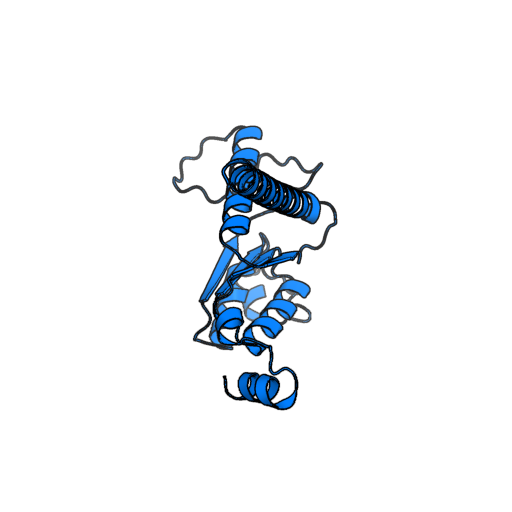0 98.12 93 GLU A O 1
ATOM 712 N N . ILE A 1 94 ? -0.901 -15.815 2.354 1.00 97.62 94 ILE A N 1
ATOM 713 C CA . ILE A 1 94 ? -0.678 -15.732 3.806 1.00 97.62 94 ILE A CA 1
ATOM 714 C C . ILE A 1 94 ? -2.010 -15.698 4.566 1.00 97.62 94 ILE A C 1
ATOM 716 O O . ILE A 1 94 ? -2.134 -16.295 5.638 1.00 97.62 94 ILE A O 1
ATOM 720 N N . ARG A 1 95 ? -2.991 -14.959 4.044 1.00 95.25 95 ARG A N 1
ATOM 721 C CA . ARG A 1 95 ? -4.277 -14.705 4.686 1.00 95.25 95 ARG A CA 1
ATOM 722 C C . ARG A 1 95 ? -5.400 -14.624 3.636 1.00 95.25 95 ARG A C 1
ATOM 724 O O . ARG A 1 95 ? -5.637 -13.547 3.095 1.00 95.25 95 ARG A O 1
ATOM 731 N N . PRO A 1 96 ? -6.132 -15.722 3.375 1.00 96.12 96 PRO A N 1
ATOM 732 C CA . PRO A 1 96 ? -7.110 -15.782 2.282 1.00 96.12 96 PRO A CA 1
ATOM 733 C C . PRO A 1 96 ? -8.302 -14.819 2.383 1.00 96.12 96 PRO A C 1
ATOM 735 O O . PRO A 1 96 ? -8.910 -14.512 1.364 1.00 96.12 96 PRO A O 1
ATOM 738 N N . ASP A 1 97 ? -8.651 -14.341 3.584 1.00 94.44 97 ASP A N 1
ATOM 739 C CA . ASP A 1 97 ? -9.747 -13.384 3.806 1.00 94.44 97 ASP A CA 1
ATOM 740 C C . ASP A 1 97 ? -9.340 -11.913 3.600 1.00 94.44 97 ASP A C 1
ATOM 742 O O . ASP A 1 97 ? -10.158 -11.021 3.830 1.00 94.44 97 ASP A O 1
ATOM 746 N N . VAL A 1 98 ? -8.091 -11.642 3.197 1.00 97.31 98 VAL A N 1
ATOM 747 C CA . VAL A 1 98 ? -7.639 -10.282 2.883 1.00 97.31 98 VAL A CA 1
ATOM 748 C C . VAL A 1 98 ? -8.159 -9.833 1.515 1.00 97.31 98 VAL A C 1
ATOM 750 O O . VAL A 1 98 ? -7.999 -10.501 0.491 1.00 97.31 98 VAL A O 1
ATOM 753 N N . ASP A 1 99 ? -8.745 -8.648 1.495 1.00 98.25 99 ASP A N 1
ATOM 754 C CA . ASP A 1 99 ? -9.116 -7.907 0.301 1.00 98.25 99 ASP A CA 1
ATOM 755 C C . ASP A 1 99 ? -7.935 -7.016 -0.119 1.00 98.25 99 ASP A C 1
ATOM 757 O O . ASP A 1 99 ? -7.768 -5.883 0.344 1.00 98.25 99 ASP A O 1
ATOM 761 N N . ALA A 1 100 ? -7.045 -7.592 -0.933 1.00 98.44 100 ALA A N 1
ATOM 762 C CA . ALA A 1 100 ? -5.841 -6.929 -1.427 1.00 98.44 100 ALA A CA 1
ATOM 763 C C . ALA A 1 100 ? -6.009 -6.435 -2.877 1.00 98.44 100 ALA A C 1
ATOM 765 O O . ALA A 1 100 ? -6.155 -7.241 -3.798 1.00 98.44 100 ALA A O 1
ATOM 766 N N . ARG A 1 101 ? -5.933 -5.125 -3.115 1.00 98.50 101 ARG A N 1
ATOM 767 C CA . ARG A 1 101 ? -6.007 -4.517 -4.456 1.00 98.50 101 ARG A CA 1
ATOM 768 C C . ARG A 1 101 ? -4.638 -3.997 -4.894 1.00 98.50 101 ARG A C 1
ATOM 770 O O . ARG A 1 101 ? -3.952 -3.328 -4.130 1.00 98.50 101 ARG A O 1
ATOM 777 N N . GLY A 1 102 ? -4.253 -4.268 -6.137 1.00 98.38 102 GLY A N 1
ATOM 778 C CA . GLY A 1 102 ? -3.044 -3.717 -6.746 1.00 98.38 102 GLY A CA 1
ATOM 779 C C . GLY A 1 102 ? -3.389 -2.640 -7.766 1.00 98.38 102 GLY A C 1
ATOM 780 O O . GLY A 1 102 ? -4.319 -2.815 -8.551 1.00 98.38 102 GLY A O 1
ATOM 781 N N . VAL A 1 103 ? -2.662 -1.524 -7.755 1.00 98.12 103 VAL A N 1
ATOM 782 C CA . VAL A 1 103 ? -2.783 -0.460 -8.757 1.00 98.12 103 VAL A CA 1
ATOM 783 C C . VAL A 1 103 ? -1.398 -0.148 -9.308 1.00 98.12 103 VAL A C 1
ATOM 785 O O . VAL A 1 103 ? -0.562 0.434 -8.616 1.00 98.12 103 VAL A O 1
ATOM 788 N N . VAL A 1 104 ? -1.158 -0.537 -10.562 1.00 96.81 104 VAL A N 1
ATOM 789 C CA . VAL A 1 104 ? 0.059 -0.152 -11.283 1.00 96.81 104 VAL A CA 1
ATOM 790 C C . VAL A 1 104 ? -0.055 1.327 -11.626 1.00 96.81 104 VAL A C 1
ATOM 792 O O . VAL A 1 104 ? -0.831 1.707 -12.501 1.00 96.81 104 VAL A O 1
ATOM 795 N N . PHE A 1 105 ? 0.651 2.169 -10.878 1.00 94.31 105 PHE A N 1
ATOM 796 C CA . PHE A 1 105 ? 0.565 3.618 -11.023 1.00 94.31 105 PHE A CA 1
ATOM 797 C C . PHE A 1 105 ? 1.860 4.286 -10.578 1.00 94.31 105 PHE A C 1
ATOM 799 O O . PHE A 1 105 ? 2.380 4.022 -9.492 1.00 94.31 105 PHE A O 1
ATOM 806 N N . GLU A 1 106 ? 2.358 5.177 -11.429 1.00 92.12 106 GLU A N 1
ATOM 807 C CA . GLU A 1 106 ? 3.516 6.010 -11.144 1.00 92.12 106 GLU A CA 1
ATOM 808 C C . GLU A 1 106 ? 3.073 7.344 -10.544 1.00 92.12 106 GLU A C 1
ATOM 810 O O . GLU A 1 106 ? 2.259 8.072 -11.117 1.00 92.12 106 GLU A O 1
ATOM 815 N N . ILE A 1 107 ? 3.618 7.672 -9.373 1.00 91.94 107 ILE A N 1
ATOM 816 C CA . ILE A 1 107 ? 3.314 8.928 -8.688 1.00 91.94 107 ILE A CA 1
ATOM 817 C C . ILE A 1 107 ? 4.105 10.057 -9.365 1.00 91.94 107 ILE A C 1
ATOM 819 O O . ILE A 1 107 ? 5.336 10.003 -9.351 1.00 91.94 107 ILE A O 1
ATOM 823 N N . PRO A 1 108 ? 3.441 11.107 -9.892 1.00 89.81 108 PRO A N 1
ATOM 824 C CA . PRO A 1 108 ? 4.135 12.231 -10.509 1.00 89.81 108 PRO A CA 1
ATOM 825 C C . PRO A 1 108 ? 5.128 12.893 -9.550 1.00 89.81 108 PRO A C 1
ATOM 827 O O . PRO A 1 108 ? 4.763 13.323 -8.451 1.00 89.81 108 PRO A O 1
ATOM 830 N N . MET A 1 109 ? 6.380 13.006 -9.992 1.00 88.56 109 MET A N 1
ATOM 831 C CA . MET A 1 109 ? 7.460 13.621 -9.228 1.00 88.56 109 MET A CA 1
ATOM 832 C C . MET A 1 109 ? 7.763 15.030 -9.754 1.00 88.56 109 MET A C 1
ATOM 834 O O . MET A 1 109 ? 7.899 15.220 -10.966 1.00 88.56 109 MET A O 1
ATOM 838 N N . PRO A 1 110 ? 7.927 16.034 -8.873 1.00 86.38 110 PRO A N 1
ATOM 839 C CA . PRO A 1 110 ? 8.408 17.347 -9.285 1.00 86.38 110 PRO A CA 1
ATOM 840 C C . PRO A 1 110 ? 9.726 17.255 -10.068 1.00 86.38 110 PRO A C 1
ATOM 842 O O . PRO A 1 110 ? 10.632 16.503 -9.706 1.00 86.38 110 PRO A O 1
ATOM 845 N N . GLY A 1 111 ? 9.835 18.026 -11.152 1.00 80.88 111 GLY A N 1
ATOM 846 C CA . GLY A 1 111 ? 11.036 18.074 -11.993 1.00 80.88 111 GLY A CA 1
ATOM 847 C C . GLY A 1 111 ? 11.201 16.909 -12.977 1.00 80.88 111 GLY A C 1
ATOM 848 O O . GLY A 1 111 ? 12.125 16.953 -13.779 1.00 80.88 111 GLY A O 1
ATOM 849 N N . HIS A 1 112 ? 10.306 15.916 -12.959 1.00 72.50 112 HIS A N 1
ATOM 850 C CA . HIS A 1 112 ? 10.335 14.751 -13.849 1.00 72.50 112 HIS A CA 1
ATOM 851 C C . HIS A 1 112 ? 9.046 14.723 -14.684 1.00 72.50 112 HIS A C 1
ATOM 853 O O . HIS A 1 112 ? 8.121 13.955 -14.425 1.00 72.50 112 HIS A O 1
ATOM 859 N N . PHE A 1 113 ? 8.948 15.644 -15.648 1.00 61.62 113 PHE A N 1
ATOM 860 C CA . PHE A 1 113 ? 7.776 15.791 -16.517 1.00 61.62 113 PHE A CA 1
ATOM 861 C C . PHE A 1 113 ? 7.890 14.897 -17.752 1.00 61.62 113 PHE A C 1
ATOM 863 O O . PHE A 1 113 ? 8.019 15.387 -18.872 1.00 61.62 113 PHE A O 1
ATOM 870 N N . ASP A 1 114 ? 7.826 13.586 -17.560 1.00 56.84 114 ASP A N 1
ATOM 871 C CA . ASP A 1 114 ? 7.779 12.675 -18.697 1.00 56.84 114 ASP A CA 1
ATOM 872 C C . ASP A 1 114 ? 6.341 12.574 -19.215 1.00 56.84 114 ASP A C 1
ATOM 874 O O . ASP A 1 114 ? 5.443 12.039 -18.562 1.00 56.84 114 ASP A O 1
ATOM 878 N N . ALA A 1 115 ? 6.119 13.090 -20.428 1.00 51.78 115 ALA A N 1
ATOM 879 C CA . ALA A 1 115 ? 4.823 13.058 -21.111 1.00 51.78 115 ALA A CA 1
ATOM 880 C C . ALA A 1 115 ? 4.290 11.626 -21.335 1.00 51.78 115 ALA A C 1
ATOM 882 O O . ALA A 1 115 ? 3.093 11.447 -21.550 1.00 51.78 115 ALA A O 1
ATOM 883 N N . SER A 1 116 ? 5.157 10.609 -21.253 1.00 49.50 116 SER A N 1
ATOM 884 C CA . SER A 1 116 ? 4.806 9.186 -21.332 1.00 49.50 116 SER A CA 1
ATOM 885 C C . SER A 1 116 ? 4.622 8.491 -19.974 1.00 49.50 116 SER A C 1
ATOM 887 O O . SER A 1 116 ? 4.051 7.405 -19.947 1.00 49.50 116 SER A O 1
ATOM 889 N N . ALA A 1 117 ? 5.094 9.072 -18.862 1.00 48.12 117 ALA A N 1
ATOM 890 C CA . ALA A 1 117 ? 5.114 8.431 -17.535 1.00 48.12 117 ALA A CA 1
ATOM 891 C C . ALA A 1 117 ? 3.798 8.584 -16.756 1.00 48.12 117 ALA A C 1
ATOM 893 O O . ALA A 1 117 ? 3.492 7.800 -15.860 1.00 48.12 117 ALA A O 1
ATOM 894 N N . ALA A 1 118 ? 2.960 9.556 -17.126 1.00 52.56 118 ALA A N 1
ATOM 895 C CA . ALA A 1 118 ? 1.621 9.719 -16.566 1.00 52.56 118 ALA A CA 1
ATOM 896 C C . ALA A 1 118 ? 0.650 8.665 -17.143 1.00 52.56 118 ALA A C 1
ATOM 898 O O . ALA A 1 118 ? -0.304 8.963 -17.861 1.00 52.56 118 ALA A O 1
ATOM 899 N N . SER A 1 119 ? 0.935 7.410 -16.816 1.00 51.06 119 SER A N 1
ATOM 900 C CA . SER A 1 119 ? 0.229 6.184 -17.174 1.00 51.06 119 SER A CA 1
ATOM 901 C C . SER A 1 119 ? -0.925 5.910 -16.204 1.00 51.06 119 SER A C 1
ATOM 903 O O . SER A 1 119 ? -1.120 4.793 -15.733 1.00 51.06 119 SER A O 1
ATOM 905 N N . ALA A 1 120 ? -1.716 6.938 -15.880 1.00 58.31 120 ALA A N 1
ATOM 906 C CA . ALA A 1 120 ? -2.982 6.703 -15.196 1.00 58.31 120 ALA A CA 1
ATOM 907 C C . ALA A 1 120 ? -3.819 5.719 -16.044 1.00 58.31 120 ALA A C 1
ATOM 909 O O . ALA A 1 120 ? -3.939 5.936 -17.260 1.00 58.31 120 ALA A O 1
ATOM 910 N N . PRO A 1 121 ? -4.369 4.641 -15.455 1.00 55.41 121 PRO A N 1
ATOM 911 C CA . PRO A 1 121 ? -5.111 3.636 -16.206 1.00 55.41 121 PRO A CA 1
ATOM 912 C C . PRO A 1 121 ? -6.278 4.292 -16.958 1.00 55.41 121 PRO A C 1
ATOM 914 O O . PRO A 1 121 ? -7.125 4.956 -16.365 1.00 55.41 121 PRO A O 1
ATOM 917 N N . SER A 1 122 ? -6.296 4.145 -18.287 1.00 49.62 122 SER A N 1
ATOM 918 C CA . SER A 1 122 ? -7.350 4.704 -19.141 1.00 49.62 122 SER A CA 1
ATOM 919 C C . SER A 1 122 ? -8.495 3.693 -19.292 1.00 49.62 122 SER A C 1
ATOM 921 O O . SER A 1 122 ? -8.227 2.560 -19.694 1.00 49.62 122 SER A O 1
ATOM 923 N N . PRO A 1 123 ? -9.765 4.070 -19.052 1.00 49.22 123 PRO A N 1
ATOM 924 C CA . PRO A 1 123 ? -10.907 3.180 -19.268 1.00 49.22 123 PRO A CA 1
ATOM 925 C C . PRO A 1 123 ? -11.222 2.930 -20.755 1.00 49.22 123 PRO A C 1
ATOM 927 O O . PRO A 1 123 ? -12.004 2.041 -21.080 1.00 49.22 123 PRO A O 1
ATOM 930 N N . SER A 1 124 ? -10.603 3.676 -21.674 1.00 48.09 124 SER A N 1
ATOM 931 C CA . SER A 1 124 ? -10.781 3.522 -23.120 1.00 48.09 124 SER A CA 1
ATOM 932 C C . SER A 1 124 ? -9.427 3.583 -23.830 1.00 48.09 124 SER A C 1
ATOM 934 O O . SER A 1 124 ? -8.746 4.610 -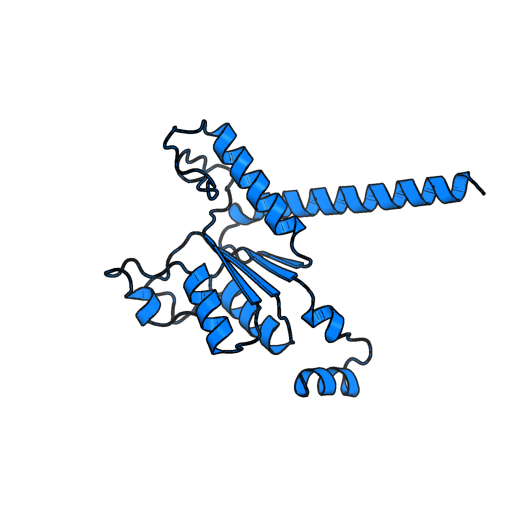23.793 1.00 48.09 124 SER A O 1
ATOM 936 N N . GLY A 1 125 ? -9.029 2.482 -24.473 1.00 46.88 125 GLY A N 1
ATOM 937 C CA . GLY A 1 125 ? -7.748 2.290 -25.170 1.00 46.88 125 GLY A CA 1
ATOM 938 C C . GLY A 1 125 ? -7.562 3.099 -26.463 1.00 46.88 125 GLY A C 1
ATOM 939 O O . GLY A 1 125 ? -7.049 2.575 -27.446 1.00 46.88 125 GLY A O 1
ATOM 940 N N . SER A 1 126 ? -7.989 4.362 -26.504 1.00 44.94 126 SER A N 1
ATOM 941 C CA . SER A 1 126 ? -7.786 5.246 -27.654 1.00 44.94 126 SER A CA 1
ATOM 942 C C . SER A 1 126 ? -6.412 5.919 -27.575 1.00 44.94 126 SER A C 1
ATOM 944 O O . SER A 1 126 ? -6.198 6.807 -26.750 1.00 44.94 126 SER A O 1
ATOM 946 N N . GLY A 1 127 ? -5.489 5.494 -28.441 1.00 45.12 127 GLY A N 1
ATOM 947 C CA . GLY A 1 127 ? -4.105 5.972 -28.553 1.00 45.12 127 GLY A CA 1
ATOM 948 C C . GLY A 1 127 ? -3.940 7.388 -29.117 1.00 45.12 127 GLY A C 1
ATOM 949 O O . GLY A 1 127 ? -3.181 7.586 -30.061 1.00 45.12 127 GLY A O 1
ATOM 950 N N . ALA A 1 128 ? -4.630 8.380 -28.552 1.00 46.03 128 ALA A N 1
ATOM 951 C CA . ALA A 1 128 ? -4.304 9.782 -28.788 1.00 46.03 128 ALA A CA 1
ATOM 952 C C . ALA A 1 128 ? -3.265 10.233 -27.753 1.00 46.03 128 ALA A C 1
ATOM 954 O O . ALA A 1 128 ? -3.462 10.033 -26.554 1.00 46.03 128 ALA A O 1
ATOM 955 N N . ALA A 1 129 ? -2.167 10.842 -28.207 1.00 51.75 129 ALA A N 1
ATOM 956 C CA . ALA A 1 129 ? -1.178 11.461 -27.330 1.00 51.75 129 ALA A CA 1
ATOM 957 C C . ALA A 1 129 ? -1.853 12.595 -26.543 1.00 51.75 129 ALA A C 1
ATOM 959 O O . ALA A 1 129 ? -2.045 13.699 -27.054 1.00 51.75 129 ALA A O 1
ATOM 960 N N . ALA A 1 130 ? -2.288 12.299 -25.317 1.00 57.12 130 ALA A N 1
ATOM 961 C CA . ALA A 1 130 ? -2.828 13.302 -24.416 1.00 57.12 130 ALA A CA 1
ATOM 962 C C . ALA A 1 130 ? -1.751 14.362 -24.163 1.00 57.12 130 ALA A C 1
ATOM 964 O O . ALA A 1 130 ? -0.577 14.032 -23.991 1.00 57.12 130 ALA A O 1
ATOM 965 N N . SER A 1 131 ? -2.144 15.637 -24.137 1.00 69.69 131 SER A N 1
ATOM 966 C CA . SER A 1 131 ? -1.222 16.701 -23.746 1.00 69.69 131 SER A CA 1
ATOM 967 C C . SER A 1 131 ? -0.653 16.403 -22.354 1.00 69.69 131 SER A C 1
ATOM 969 O O . SER A 1 131 ? -1.344 15.841 -21.498 1.00 69.69 131 SER A O 1
ATOM 971 N N . THR A 1 132 ? 0.601 16.789 -22.107 1.00 71.69 132 THR A N 1
ATOM 972 C CA . THR A 1 132 ? 1.278 16.581 -20.815 1.00 71.69 132 THR A CA 1
ATOM 973 C C . THR A 1 132 ? 0.406 17.034 -19.638 1.00 71.69 132 THR A C 1
ATOM 975 O O . THR A 1 132 ? 0.297 16.323 -18.640 1.00 71.69 132 THR A O 1
ATOM 978 N N . SER A 1 133 ? -0.305 18.156 -19.789 1.00 78.38 133 SER A N 1
ATOM 979 C CA . SER A 1 133 ? -1.256 18.669 -18.797 1.00 78.38 133 SER A CA 1
ATOM 980 C C . SER A 1 133 ? -2.412 17.703 -18.517 1.00 78.38 133 SER A C 1
ATOM 982 O O . SER A 1 133 ? -2.667 17.391 -17.359 1.00 78.38 133 SER A O 1
ATOM 984 N N . ALA A 1 134 ? -3.058 17.157 -19.552 1.00 81.69 134 ALA A N 1
ATOM 985 C CA . ALA A 1 134 ? -4.165 16.210 -19.389 1.00 81.69 134 ALA A CA 1
ATOM 986 C C . ALA A 1 134 ? -3.714 14.882 -18.753 1.00 81.69 134 ALA A C 1
ATOM 988 O O . ALA A 1 134 ? -4.487 14.198 -18.082 1.00 81.69 134 ALA A O 1
ATOM 989 N N . SER A 1 135 ? -2.457 14.486 -18.959 1.00 78.19 135 SER A N 1
ATOM 990 C CA . SER A 1 135 ? -1.884 13.314 -18.293 1.00 78.19 135 SER A CA 1
ATOM 991 C C . SER A 1 135 ? -1.634 13.565 -16.807 1.00 78.19 135 SER A C 1
ATOM 993 O O . SER A 1 135 ? -2.011 12.743 -15.974 1.00 78.19 135 SER A O 1
ATOM 995 N N . ILE A 1 136 ? -1.078 14.731 -16.466 1.00 83.31 136 ILE A N 1
ATOM 996 C CA . ILE A 1 136 ? -0.884 15.151 -15.074 1.00 83.31 136 ILE A CA 1
ATOM 997 C C . ILE A 1 136 ? -2.229 15.249 -14.350 1.00 83.31 136 ILE A C 1
ATOM 999 O O . ILE A 1 136 ? -2.356 14.734 -13.244 1.00 83.31 136 ILE A O 1
ATOM 1003 N N . GLU A 1 137 ? -3.245 15.847 -14.975 1.00 87.62 137 GLU A N 1
ATOM 1004 C CA . GLU A 1 137 ? -4.596 15.949 -14.410 1.00 87.62 137 GLU A CA 1
ATOM 1005 C C . GLU A 1 137 ? -5.199 14.574 -14.098 1.00 87.62 137 GLU A C 1
ATOM 1007 O O . GLU A 1 137 ? -5.743 14.377 -13.012 1.00 87.62 137 GLU A O 1
ATOM 1012 N N . ARG A 1 138 ? -5.038 13.589 -14.991 1.00 88.00 138 ARG A N 1
ATOM 1013 C CA . ARG A 1 138 ? -5.491 12.211 -14.741 1.00 88.00 138 ARG A CA 1
ATOM 1014 C C . ARG A 1 138 ? -4.737 11.544 -13.596 1.00 88.00 138 ARG A C 1
ATOM 1016 O O . ARG A 1 138 ? -5.362 10.883 -12.767 1.00 88.00 138 ARG A O 1
ATOM 1023 N N . SER A 1 139 ? -3.419 11.720 -13.516 1.00 89.62 139 SER A N 1
ATOM 1024 C CA . SER A 1 139 ? -2.635 11.178 -12.401 1.00 89.62 139 SER A CA 1
ATOM 1025 C C . SER A 1 139 ? -3.002 11.836 -11.070 1.00 89.62 139 SER A C 1
ATOM 1027 O O . SER A 1 139 ? -3.111 11.146 -10.058 1.00 89.62 139 SER A O 1
ATOM 1029 N N . LEU A 1 140 ? -3.248 13.150 -11.071 1.00 91.69 140 LEU A N 1
ATOM 1030 C CA . LEU A 1 140 ? -3.752 13.880 -9.908 1.00 91.69 140 LEU A CA 1
ATOM 1031 C C . LEU A 1 140 ? -5.108 13.336 -9.466 1.00 91.69 140 LEU A C 1
ATOM 1033 O O . LEU A 1 140 ? -5.280 13.053 -8.286 1.00 91.69 140 LEU A O 1
ATOM 1037 N N . HIS A 1 141 ? -6.037 13.152 -10.405 1.00 93.62 141 HIS A N 1
ATOM 1038 C CA . HIS A 1 141 ? -7.358 12.598 -10.127 1.00 93.62 141 HIS A CA 1
ATOM 1039 C C . HIS A 1 141 ? -7.270 11.188 -9.540 1.00 93.62 141 HIS A C 1
ATOM 1041 O O . HIS A 1 141 ? -7.811 10.935 -8.471 1.00 93.62 141 HIS A O 1
ATOM 1047 N N . THR A 1 142 ? -6.507 10.304 -10.185 1.00 95.00 142 THR A N 1
ATOM 1048 C CA . THR A 1 142 ? -6.316 8.914 -9.740 1.00 95.00 142 THR A CA 1
ATOM 1049 C C . THR A 1 142 ? -5.765 8.860 -8.315 1.00 95.00 142 THR A C 1
ATOM 1051 O O . THR A 1 142 ? -6.268 8.125 -7.468 1.00 95.00 142 THR A O 1
ATOM 1054 N N . LEU A 1 143 ? -4.736 9.661 -8.017 1.00 95.69 143 LEU A N 1
ATOM 1055 C CA . LEU A 1 143 ? -4.148 9.703 -6.681 1.00 95.69 143 LEU A CA 1
ATOM 1056 C C . LEU A 1 143 ? -5.103 10.327 -5.650 1.00 95.69 143 LEU A C 1
ATOM 1058 O O . LEU A 1 143 ? -5.157 9.859 -4.513 1.00 95.69 143 LEU A O 1
ATOM 1062 N N . ASP A 1 144 ? -5.865 11.356 -6.027 1.00 96.25 144 ASP A N 1
ATOM 1063 C CA . ASP A 1 144 ? -6.869 11.986 -5.165 1.00 96.25 144 ASP A CA 1
ATOM 1064 C C . ASP A 1 144 ? -8.005 11.017 -4.800 1.00 96.25 144 ASP A C 1
ATOM 1066 O O . ASP A 1 144 ? -8.404 10.959 -3.631 1.00 96.25 144 ASP A O 1
ATOM 1070 N N . GLU A 1 145 ? -8.476 10.222 -5.763 1.00 97.38 145 GLU A N 1
ATOM 1071 C CA . GLU A 1 145 ? -9.460 9.154 -5.563 1.00 97.38 145 GLU A CA 1
ATOM 1072 C C . GLU A 1 145 ? -8.914 8.075 -4.636 1.00 97.38 145 GLU A C 1
ATOM 1074 O O . GLU A 1 145 ? -9.528 7.797 -3.608 1.00 97.38 145 GLU A O 1
ATOM 1079 N N . LEU A 1 146 ? -7.718 7.547 -4.921 1.00 97.88 146 LEU A N 1
ATOM 1080 C CA . LEU A 1 146 ? -7.073 6.550 -4.066 1.00 97.88 146 LEU A CA 1
ATOM 1081 C C . LEU A 1 146 ? -6.931 7.058 -2.630 1.00 97.88 146 LEU A C 1
ATOM 1083 O O . LEU A 1 146 ? -7.278 6.346 -1.696 1.00 97.88 146 LEU A O 1
ATOM 1087 N N . ILE A 1 147 ? -6.485 8.297 -2.421 1.00 97.56 147 ILE A N 1
ATOM 1088 C CA . ILE A 1 147 ? -6.387 8.875 -1.073 1.00 97.56 147 ILE A CA 1
ATOM 1089 C C . ILE A 1 147 ? -7.772 9.004 -0.418 1.00 97.56 147 ILE A C 1
ATOM 1091 O O . ILE A 1 147 ? -7.901 8.777 0.780 1.00 97.56 147 ILE A O 1
ATOM 1095 N N . SER A 1 148 ? -8.810 9.363 -1.177 1.00 96.81 148 SER A N 1
ATOM 1096 C CA . SER A 1 148 ? -10.176 9.541 -0.652 1.00 96.81 148 SER A CA 1
ATOM 1097 C C . SER A 1 148 ? -10.876 8.219 -0.325 1.00 96.81 148 SER A C 1
ATOM 1099 O O . SER A 1 148 ? -11.717 8.162 0.573 1.00 96.81 148 SER A O 1
ATOM 1101 N N . GLU A 1 149 ? -10.533 7.153 -1.045 1.00 97.56 149 GLU A N 1
ATOM 1102 C CA . GLU A 1 149 ? -11.027 5.792 -0.839 1.00 97.56 149 GLU A CA 1
ATOM 1103 C C . GLU A 1 149 ? -10.373 5.082 0.353 1.00 97.56 149 GLU A C 1
ATOM 1105 O O . GLU A 1 149 ? -10.696 3.928 0.612 1.00 97.56 149 GLU A O 1
ATOM 1110 N N . HIS A 1 150 ? -9.450 5.711 1.079 1.00 98.44 150 HIS A N 1
ATOM 1111 C CA . HIS A 1 150 ? -8.725 5.045 2.157 1.00 98.44 150 HIS A CA 1
ATOM 1112 C C . HIS A 1 150 ? -8.729 5.867 3.440 1.00 98.44 150 HIS A C 1
ATOM 1114 O O . HIS A 1 150 ? -8.763 7.094 3.427 1.00 98.44 150 HIS A O 1
ATOM 1120 N N . ASP A 1 151 ? -8.696 5.164 4.569 1.00 97.50 151 ASP A N 1
ATOM 1121 C CA . ASP A 1 151 ? -8.748 5.781 5.895 1.00 97.50 151 ASP A CA 1
ATOM 1122 C C . ASP A 1 151 ? -7.340 6.115 6.402 1.00 97.50 151 ASP A C 1
ATOM 1124 O O . ASP A 1 151 ? -7.150 7.054 7.176 1.00 97.50 151 ASP A O 1
ATOM 1128 N N . VAL A 1 152 ? -6.340 5.341 5.966 1.00 98.19 152 VAL A N 1
ATOM 1129 C CA . VAL A 1 152 ? -4.928 5.513 6.323 1.00 98.19 152 VAL A CA 1
ATOM 1130 C C . VAL A 1 152 ? -4.071 5.374 5.075 1.00 98.19 152 VAL A C 1
ATOM 1132 O O . VAL A 1 152 ? -4.199 4.402 4.331 1.00 98.19 152 VAL A O 1
ATOM 1135 N N . VAL A 1 153 ? -3.151 6.319 4.885 1.00 98.25 153 VAL A N 1
ATOM 1136 C CA . VAL A 1 153 ? -2.169 6.300 3.798 1.00 98.25 153 VAL A CA 1
ATOM 1137 C C . VAL A 1 153 ? -0.770 6.146 4.383 1.00 98.25 153 VAL A C 1
ATOM 1139 O O . VAL A 1 153 ? -0.330 6.970 5.185 1.00 98.25 153 VAL A O 1
ATOM 1142 N N . PHE A 1 154 ? -0.049 5.114 3.956 1.00 98.31 154 PHE A N 1
ATOM 1143 C CA . PHE A 1 154 ? 1.370 4.945 4.242 1.00 98.31 154 PHE A CA 1
ATOM 1144 C C . PHE A 1 154 ? 2.208 5.387 3.042 1.00 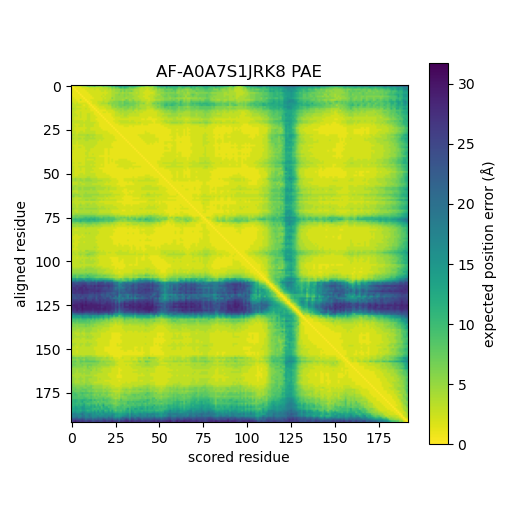98.31 154 PHE A C 1
ATOM 1146 O O . PHE A 1 154 ? 2.004 4.927 1.918 1.00 98.31 154 PHE A O 1
ATOM 1153 N N . MET A 1 155 ? 3.193 6.249 3.297 1.00 96.12 155 MET A N 1
ATOM 1154 C CA . MET A 1 155 ? 4.188 6.651 2.303 1.00 96.12 155 MET A CA 1
ATOM 1155 C C . MET A 1 155 ? 5.366 5.673 2.318 1.00 96.12 155 MET A C 1
ATOM 1157 O O . MET A 1 155 ? 6.264 5.780 3.151 1.00 96.12 155 MET A O 1
ATOM 1161 N N . GLY A 1 156 ? 5.338 4.707 1.402 1.00 93.88 156 GLY A N 1
ATOM 1162 C CA . GLY A 1 156 ? 6.353 3.669 1.214 1.00 93.88 156 GLY A CA 1
ATOM 1163 C C . GLY A 1 156 ? 7.301 3.906 0.034 1.00 93.88 156 GLY A C 1
ATOM 1164 O O . GLY A 1 156 ? 8.058 2.997 -0.309 1.00 93.88 156 GLY A O 1
ATOM 1165 N N . THR A 1 157 ? 7.255 5.086 -0.592 1.00 93.88 157 THR A N 1
ATOM 1166 C CA . THR A 1 157 ? 8.088 5.441 -1.748 1.00 93.88 157 THR A CA 1
ATOM 1167 C C . THR A 1 157 ? 9.545 5.694 -1.347 1.00 93.88 157 THR A C 1
ATOM 1169 O O . THR A 1 157 ? 9.856 5.983 -0.185 1.00 93.88 157 THR A O 1
ATOM 1172 N N . ASP A 1 158 ? 10.462 5.586 -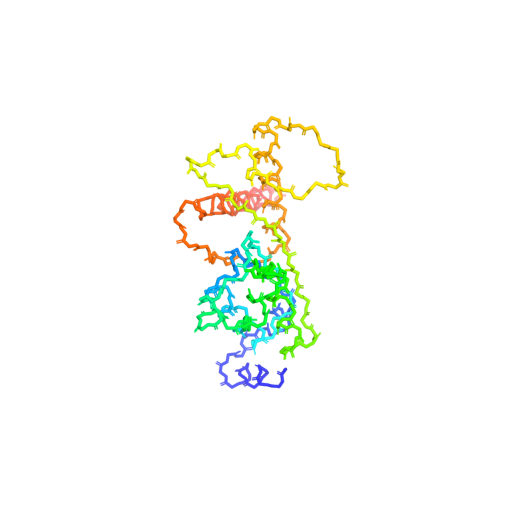2.303 1.00 90.38 158 ASP A N 1
ATOM 1173 C CA . ASP A 1 158 ? 11.915 5.594 -2.101 1.00 90.38 158 ASP A CA 1
ATOM 1174 C C . ASP A 1 158 ? 12.567 6.985 -2.169 1.00 90.38 158 ASP A C 1
ATOM 1176 O O . ASP A 1 158 ? 13.651 7.172 -1.616 1.00 90.38 158 ASP A O 1
ATOM 1180 N N . SER A 1 159 ? 11.898 7.972 -2.767 1.00 91.69 159 SER A N 1
ATOM 1181 C CA . SER A 1 159 ? 12.425 9.330 -2.956 1.00 91.69 159 SER A CA 1
ATOM 1182 C C . SER A 1 159 ? 11.666 10.397 -2.157 1.00 91.69 159 SER A C 1
ATOM 1184 O O . SER A 1 159 ? 10.567 10.168 -1.644 1.00 91.69 159 SER A O 1
ATOM 1186 N N . ARG A 1 160 ? 12.250 11.594 -2.014 1.00 92.44 160 ARG A N 1
ATOM 1187 C CA . ARG A 1 160 ? 11.561 12.735 -1.379 1.00 92.44 160 ARG A CA 1
ATOM 1188 C C . ARG A 1 160 ? 10.527 13.336 -2.328 1.00 92.44 160 ARG A C 1
ATOM 1190 O O . ARG A 1 160 ? 9.467 13.780 -1.896 1.00 92.44 160 ARG A O 1
ATOM 1197 N N . GLU A 1 161 ? 10.846 13.319 -3.609 1.00 93.44 161 GLU A N 1
ATOM 1198 C CA . GLU A 1 161 ? 10.105 13.891 -4.721 1.00 93.44 161 GLU A CA 1
ATOM 1199 C C . GLU A 1 161 ? 8.767 13.164 -4.903 1.00 93.44 161 GLU A C 1
ATOM 1201 O O . GLU A 1 161 ? 7.721 13.805 -4.965 1.00 93.44 161 GLU A O 1
ATOM 1206 N N . SER A 1 162 ? 8.775 11.828 -4.855 1.00 92.19 162 SER A N 1
ATOM 1207 C CA . SER A 1 162 ? 7.562 10.993 -4.925 1.00 92.19 162 SER A CA 1
ATOM 1208 C C . SER A 1 162 ? 6.617 11.172 -3.733 1.00 92.19 162 SER A C 1
ATOM 1210 O O . SER A 1 162 ? 5.422 10.913 -3.844 1.00 92.19 162 SER A O 1
ATOM 1212 N N . ARG A 1 163 ? 7.115 11.650 -2.586 1.00 95.50 163 ARG A N 1
ATOM 1213 C CA . ARG A 1 163 ? 6.284 11.916 -1.398 1.00 95.50 163 ARG A CA 1
ATOM 1214 C C 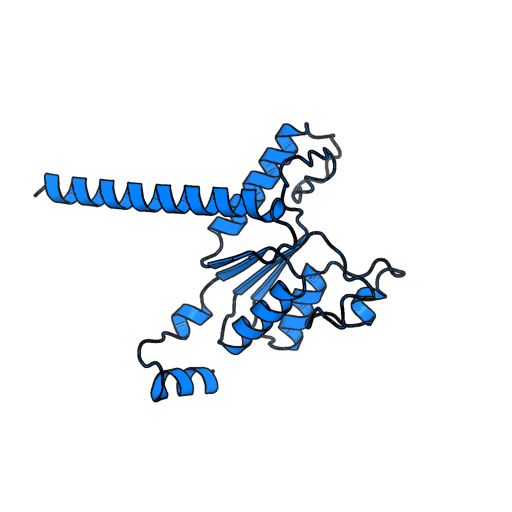. ARG A 1 163 ? 5.598 13.272 -1.447 1.00 95.50 163 ARG A C 1
ATOM 1216 O O . ARG A 1 163 ? 4.624 13.468 -0.720 1.00 95.50 163 ARG A O 1
ATOM 1223 N N . TRP A 1 164 ? 6.091 14.203 -2.265 1.00 95.25 164 TRP A N 1
ATOM 1224 C CA . TRP A 1 164 ? 5.613 15.585 -2.280 1.00 95.25 164 TRP A CA 1
ATOM 1225 C C . TRP A 1 164 ? 4.126 15.670 -2.628 1.00 95.25 164 TRP A C 1
ATOM 1227 O O . TRP A 1 164 ? 3.347 16.226 -1.852 1.00 95.25 164 TRP A O 1
ATOM 1237 N N . LEU A 1 165 ? 3.720 15.075 -3.753 1.00 94.19 165 LEU A N 1
ATOM 1238 C CA . LEU A 1 165 ? 2.348 15.188 -4.238 1.00 94.19 165 LEU A CA 1
ATOM 1239 C C . LEU A 1 165 ? 1.330 14.495 -3.308 1.00 94.19 165 LEU A C 1
ATOM 1241 O O . LEU A 1 165 ? 0.369 15.160 -2.910 1.00 94.19 165 LEU A O 1
ATOM 1245 N N . PRO A 1 166 ? 1.526 13.227 -2.881 1.00 95.94 166 PRO A N 1
ATOM 1246 C CA . PRO A 1 166 ? 0.647 12.608 -1.892 1.00 95.94 166 PRO A CA 1
ATOM 1247 C C . PRO A 1 166 ? 0.538 13.426 -0.601 1.00 95.94 166 PRO A C 1
ATOM 1249 O O . PRO A 1 166 ? -0.567 13.656 -0.111 1.00 95.94 166 PRO A O 1
ATOM 1252 N N . SER A 1 167 ? 1.666 13.928 -0.079 1.00 96.38 167 SER A N 1
ATOM 1253 C CA . SER A 1 167 ? 1.678 14.752 1.139 1.00 96.38 167 SER A CA 1
ATOM 1254 C C . SER A 1 167 ? 0.849 16.022 0.967 1.00 96.38 167 SER A C 1
ATOM 1256 O O . SER A 1 167 ? 0.063 16.375 1.846 1.00 96.38 167 SER A O 1
ATOM 1258 N N . PHE A 1 168 ? 0.997 16.696 -0.174 1.00 95.69 168 PHE A N 1
ATOM 1259 C CA . PHE A 1 168 ? 0.254 17.909 -0.489 1.00 95.69 168 PHE A CA 1
ATOM 1260 C C . PHE A 1 168 ? -1.257 17.654 -0.569 1.00 95.69 168 PHE A C 1
ATOM 1262 O O . PHE A 1 168 ? -2.035 18.379 0.055 1.00 95.69 168 PHE A O 1
ATOM 1269 N N . LEU A 1 169 ? -1.684 16.605 -1.280 1.00 95.69 169 LEU A N 1
ATOM 1270 C CA . LEU A 1 169 ? -3.102 16.254 -1.413 1.00 95.69 169 LEU A CA 1
ATOM 1271 C C . LEU A 1 169 ? -3.730 15.904 -0.059 1.00 95.69 169 LEU A C 1
ATOM 1273 O O . LEU A 1 169 ? -4.803 16.413 0.276 1.00 95.69 169 LEU A O 1
ATOM 1277 N N . ILE A 1 170 ? -3.035 15.101 0.754 1.00 96.25 170 ILE A N 1
ATOM 1278 C CA . ILE A 1 170 ? -3.477 14.733 2.107 1.00 96.25 170 ILE A CA 1
ATOM 1279 C C . ILE A 1 170 ? -3.600 15.979 2.991 1.00 96.25 170 ILE A C 1
ATOM 1281 O O . ILE A 1 170 ? -4.631 16.175 3.643 1.00 96.25 170 ILE A O 1
ATOM 1285 N N . ALA A 1 171 ? -2.587 16.852 2.999 1.00 96.06 171 ALA A N 1
ATOM 1286 C CA . ALA A 1 171 ? -2.609 18.087 3.780 1.00 96.06 171 ALA A CA 1
ATOM 1287 C C . ALA A 1 171 ? -3.768 19.006 3.364 1.00 96.06 171 ALA A C 1
ATOM 1289 O O . ALA A 1 171 ? -4.511 19.494 4.218 1.00 96.06 171 ALA A O 1
ATOM 1290 N N . ASN A 1 172 ? -3.983 19.184 2.057 1.00 94.94 172 ASN A N 1
ATOM 1291 C CA . ASN A 1 172 ? -5.077 19.991 1.527 1.00 94.94 172 ASN A CA 1
ATOM 1292 C C . ASN A 1 172 ? -6.455 19.435 1.928 1.00 94.94 172 ASN A C 1
ATOM 1294 O O . ASN A 1 172 ? -7.321 20.184 2.388 1.00 94.94 172 ASN A O 1
ATOM 1298 N N . LYS A 1 173 ? -6.671 18.118 1.815 1.00 92.31 173 LYS A N 1
ATOM 1299 C CA . LYS A 1 173 ? -7.926 17.478 2.247 1.00 92.31 173 LYS A CA 1
ATOM 1300 C C . LYS A 1 173 ? -8.160 17.643 3.747 1.00 92.31 173 LYS A C 1
ATOM 1302 O O . LYS A 1 173 ? -9.261 18.019 4.153 1.00 92.31 173 LYS A O 1
ATOM 1307 N N . SER A 1 174 ? -7.121 17.422 4.549 1.00 91.88 174 SER A N 1
ATOM 1308 C CA . SER A 1 174 ? -7.181 17.527 6.011 1.00 91.88 174 SER A CA 1
ATOM 1309 C C . SER A 1 174 ? -7.536 18.951 6.442 1.00 91.88 174 SER A C 1
ATOM 1311 O O . SER A 1 174 ? -8.461 19.163 7.226 1.00 91.88 174 SER A O 1
ATOM 1313 N N . TRP A 1 175 ? -6.886 19.947 5.837 1.00 93.75 175 TRP A N 1
ATOM 1314 C CA . TRP A 1 175 ? -7.187 21.361 6.048 1.00 93.75 175 TRP A CA 1
ATOM 1315 C C . TRP A 1 175 ? -8.643 21.713 5.707 1.00 93.75 175 TRP A C 1
ATOM 1317 O O . TRP A 1 175 ? -9.343 22.354 6.496 1.00 93.75 175 TRP A O 1
ATOM 1327 N N . ARG A 1 176 ? -9.144 21.255 4.552 1.00 92.00 176 ARG A N 1
ATOM 1328 C CA . ARG A 1 176 ? -10.537 21.493 4.132 1.00 92.00 176 ARG A CA 1
ATOM 1329 C C . ARG A 1 176 ? -11.553 20.797 5.040 1.00 92.00 176 ARG A C 1
ATOM 1331 O O . ARG A 1 176 ? -12.664 21.304 5.195 1.00 92.00 176 ARG A O 1
ATOM 1338 N N . ALA A 1 177 ? -11.218 19.649 5.626 1.00 90.56 177 ALA A N 1
ATOM 1339 C CA . ALA A 1 177 ? -12.073 18.977 6.603 1.00 90.56 177 ALA A CA 1
ATOM 1340 C C . ALA A 1 177 ? -12.198 19.797 7.898 1.00 90.56 177 ALA A C 1
ATOM 1342 O O . ALA A 1 177 ? -13.316 20.086 8.323 1.00 90.56 177 ALA A O 1
ATOM 1343 N N . VAL A 1 178 ? -11.072 20.266 8.449 1.00 93.00 178 VAL A N 1
ATOM 1344 C CA . VAL A 1 178 ? -11.045 21.099 9.666 1.00 93.00 178 VAL A CA 1
ATOM 1345 C C . VAL A 1 178 ? -11.844 22.391 9.478 1.00 93.00 178 VAL A C 1
ATOM 1347 O O . VAL A 1 178 ? -12.677 22.733 10.317 1.00 93.00 178 VAL A O 1
ATOM 1350 N N . ARG A 1 179 ? -11.666 23.092 8.349 1.00 92.81 179 ARG A N 1
ATOM 1351 C CA . ARG A 1 179 ? -12.412 24.336 8.083 1.00 92.81 179 ARG A CA 1
ATOM 1352 C C . ARG A 1 179 ? -13.924 24.124 7.998 1.00 92.81 179 ARG A C 1
ATOM 1354 O O . ARG A 1 179 ? -14.675 24.968 8.479 1.00 92.81 179 ARG A O 1
ATOM 1361 N N . ARG A 1 180 ? -14.377 23.009 7.413 1.00 92.75 180 ARG A N 1
ATOM 1362 C CA . ARG A 1 180 ? -15.810 22.678 7.342 1.00 92.75 180 ARG A CA 1
ATOM 1363 C C . ARG A 1 180 ? -16.403 22.436 8.729 1.00 92.75 180 ARG A C 1
ATOM 1365 O O . ARG A 1 180 ? -17.483 22.945 9.010 1.00 92.75 180 ARG A O 1
ATOM 1372 N N . GLN A 1 181 ? -15.685 21.731 9.603 1.00 90.25 181 GLN A N 1
ATOM 1373 C CA . GLN A 1 181 ? -16.126 21.501 10.983 1.00 90.25 181 GLN A CA 1
ATOM 1374 C C . GLN A 1 181 ? -16.246 22.812 11.771 1.00 90.25 181 GLN A C 1
ATOM 1376 O O . GLN A 1 181 ? -17.258 23.041 12.426 1.00 90.25 181 GLN 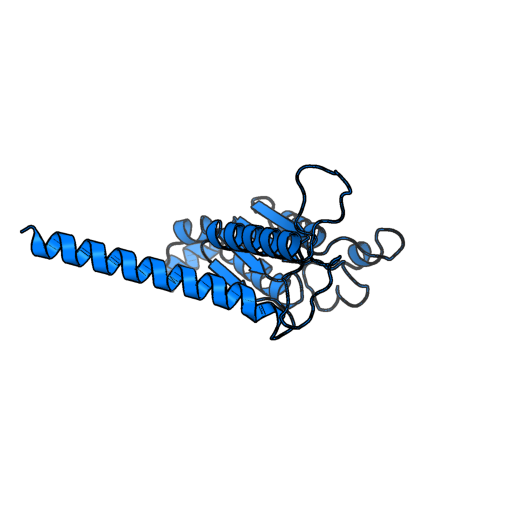A O 1
ATOM 1381 N N . GLN A 1 182 ? -15.265 23.711 11.645 1.00 91.12 182 GLN A N 1
ATOM 1382 C CA . GLN A 1 182 ? -15.301 25.020 12.308 1.00 91.12 182 GLN A CA 1
ATOM 1383 C C . GLN A 1 182 ? -16.491 25.874 11.850 1.00 91.12 182 GLN A C 1
ATOM 1385 O O . GLN A 1 182 ? -17.161 26.489 12.675 1.00 91.12 182 GLN A O 1
ATOM 1390 N N . GLN A 1 183 ? -16.785 25.889 10.547 1.00 90.62 183 GLN A N 1
ATOM 1391 C CA . GLN A 1 183 ? -17.933 26.622 10.004 1.00 90.62 183 GLN A CA 1
ATOM 1392 C C . GLN A 1 183 ? -19.269 26.056 10.500 1.00 90.62 183 GLN A C 1
ATOM 1394 O O . GLN A 1 183 ? -20.154 26.823 10.868 1.00 90.62 183 GLN A O 1
ATOM 1399 N N . GLN A 1 184 ? -19.406 24.728 10.555 1.00 90.25 184 GLN A N 1
ATOM 1400 C CA . GLN A 1 184 ? -20.610 24.076 11.082 1.00 90.25 184 GLN A CA 1
ATOM 1401 C C . GLN A 1 184 ? -20.818 24.386 12.567 1.00 90.25 184 GLN A C 1
ATOM 1403 O O . GLN A 1 184 ? -21.934 24.681 12.984 1.00 90.25 184 GLN A O 1
ATOM 1408 N N . GLN A 1 185 ? -19.740 24.384 13.353 1.00 87.62 185 GLN A N 1
ATOM 1409 C CA . GLN A 1 185 ? -19.804 24.690 14.778 1.00 87.62 185 GLN A CA 1
ATOM 1410 C C . GLN A 1 185 ? -20.192 26.155 15.028 1.00 87.62 185 GLN A C 1
ATOM 1412 O O . GLN A 1 185 ? -21.049 26.420 15.864 1.00 87.62 185 GLN A O 1
ATOM 1417 N N . GLN A 1 186 ? -19.650 27.095 14.243 1.00 85.31 186 GLN A N 1
ATOM 1418 C CA . GLN A 1 186 ? -20.019 28.516 14.316 1.00 85.31 186 GLN A CA 1
ATOM 1419 C C . GLN A 1 186 ? -21.493 28.762 13.959 1.00 85.31 186 GLN A C 1
ATOM 1421 O O . GLN A 1 186 ? -22.157 29.565 14.612 1.00 85.31 186 GLN A O 1
ATOM 1426 N N . GLN A 1 187 ? -22.022 28.056 12.956 1.00 83.38 187 GLN A N 1
ATOM 1427 C CA . GLN A 1 187 ? -23.436 28.152 12.575 1.00 83.38 187 GLN A CA 1
ATOM 1428 C C . GLN A 1 187 ? -24.369 27.598 13.660 1.00 83.38 187 GLN A C 1
ATOM 1430 O O . GLN A 1 187 ? -25.419 28.183 13.910 1.00 83.38 187 GLN A O 1
ATOM 1435 N N . GLN A 1 188 ? -23.978 26.519 14.344 1.00 80.94 188 GLN A N 1
ATOM 1436 C CA . GLN A 1 188 ? -24.745 25.962 15.464 1.00 80.94 188 GLN A CA 1
ATOM 1437 C C . GLN A 1 188 ? -24.750 26.888 16.686 1.00 80.94 188 GLN A C 1
ATOM 1439 O O . GLN A 1 188 ? -25.772 27.001 17.352 1.00 80.94 188 GLN A O 1
ATOM 1444 N N . THR A 1 189 ? -23.643 27.584 16.964 1.00 79.31 189 THR A N 1
ATOM 1445 C CA . THR A 1 189 ? -23.558 28.535 18.087 1.00 79.31 189 THR A CA 1
ATOM 1446 C C . THR A 1 189 ? -24.230 29.880 17.819 1.00 79.31 189 THR A C 1
ATOM 1448 O O . THR A 1 189 ? -24.535 30.589 18.765 1.00 79.31 189 THR A O 1
ATOM 1451 N N . ALA A 1 190 ? -24.428 30.262 16.554 1.00 71.12 190 ALA A N 1
ATOM 1452 C CA . ALA A 1 190 ? -25.063 31.531 16.183 1.00 71.12 190 ALA A CA 1
ATOM 1453 C C . ALA A 1 190 ? -26.593 31.431 16.021 1.00 71.12 190 ALA A C 1
ATOM 1455 O O . ALA A 1 190 ? -27.255 32.456 15.879 1.00 71.12 190 ALA A O 1
ATOM 1456 N N . GLY A 1 191 ? -27.143 30.212 15.987 1.00 63.06 191 GLY A N 1
ATOM 1457 C CA . GLY A 1 191 ? -28.571 29.941 15.794 1.00 63.06 191 GLY A CA 1
ATOM 1458 C C . GLY A 1 191 ? -29.339 29.514 17.051 1.00 63.06 191 GLY A C 1
ATOM 1459 O O . GLY A 1 191 ? -30.509 29.159 16.921 1.00 63.06 191 GLY A O 1
ATOM 1460 N N . GLY A 1 192 ? -28.702 29.508 18.228 1.00 50.53 192 GLY A N 1
ATOM 1461 C CA . GLY A 1 192 ? -29.319 29.233 19.534 1.00 50.53 192 GLY A CA 1
ATOM 1462 C C . GLY A 1 192 ? -29.121 30.401 20.485 1.00 50.53 192 GLY A C 1
ATOM 1463 O O . GLY A 1 192 ? -30.026 30.617 21.317 1.00 50.53 192 GLY A O 1
#

Sequence (192 aa):
DLNVKLIKWRMVPQFDPERFNSMRFLLLGAGTLGCAIARALIAWGAKHITFVDSGNVAMSNPVRQSLFKHQDAAAEGGSGRPKVDAACEALREIRPDVDARGVVFEIPMPGHFDASAASAPSPSGSGAAASTSASIERSLHTLDELISEHDVVFMGTDSRESRWLPSFLIANKSWRAVRRQQQQQQQQTAGG

Mean predicted aligned error: 6.43 Å

Solvent-accessible surface area (backbone atoms only — not comparable to full-atom values): 10485 Å² total; per-residue (Å²): 112,69,69,57,52,50,45,23,75,76,75,37,72,85,60,56,63,69,64,50,24,72,39,30,36,34,28,42,16,56,43,45,58,23,30,53,50,51,56,52,40,49,74,68,48,39,28,36,39,35,32,31,25,64,50,48,29,47,82,78,38,38,89,60,19,84,45,46,50,69,64,42,13,53,27,80,90,54,63,17,37,50,29,20,54,47,39,29,50,40,48,32,74,76,37,72,82,43,50,52,45,54,38,72,40,58,68,73,31,79,96,58,86,51,69,80,56,47,52,50,85,68,99,61,94,68,91,65,88,62,54,54,66,61,26,50,51,45,36,51,48,54,52,51,49,56,57,70,72,29,78,43,78,44,87,30,59,95,52,73,48,52,46,48,52,60,51,50,53,51,51,52,52,53,51,56,50,55,53,51,53,53,53,54,52,50,54,58,68,73,73,113

Organism: NCBI:txid1169539

Foldseek 3Di:
DVVLVVCCVPPNVPDDLVVLQPFAEEEADQALVVQVVLVVSVVNNHAHYEYEEQAFDACVGVVRRVQDDNCQCPPPVRSGHRSQVSNQVSSCVVPVRHHRHYDNADQDFPPDQDLPRLPQPDPDPDPDSDDSVVSVVSNLVSLLVSVVPGPYYDHPDDDPRSVVSNVVSVVVVVVVVVVVVVVVVVVVVVPD

pLDDT: mean 89.7, std 14.11, range [44.94, 98.88]

InterPro domains:
  IPR000594 THIF-type NAD/FAD binding fold [PF00899] (9-167)
  IPR035985 Ubiquitin-activating enzyme-like [SSF69572] (18-168)
  IPR045886 ThiF/MoeB/HesA family [PTHR10953] (2-165)

Secondary structure (DSSP, 8-state):
-HHHHHHHHHT-TT--HHHHHH-EEEEE--SHHHHHHHHHHHHHT--EEEEE--PBPPTTSTTT-TT--HHHHHTGGGT--BHHHHHHHHHHHH-TT-EEEEE--PPPPTT---TTT--PPPSS-------HHHHHHHHHHHHHHHHHT-SEEEE--SSSHHHHHHHHHHHHHHHHHHHHHHHHHHHHHH--